Protein 4NBR (pdb70)

InterPro domains:
  IPR002347 Short-chain dehydrogenase/reductase SDR [PF13561] (26-262)
  IPR002347 Short-chain dehydrogenase/reductase SDR [PR00080] (93-104)
  IPR002347 Short-chain dehydrogenase/reductase SDR [PR00080] (151-159)
  IPR002347 Short-chain dehydrogenase/reductase SDR [PR00080] (172-191)
  IPR002347 Short-chain dehydrogenase/reductase SDR [PR00081] (21-38)
  IPR002347 Short-chain dehydrogenase/reductase SDR [PR00081] (93-104)
  IPR002347 Short-chain dehydrogenase/reductase SDR [PR00081] (145-161)
  IPR002347 Short-chain dehydrogenase/reductase SDR [PR00081] (172-191)
  IPR002347 Short-chain dehydrogenase/reductase SDR [PR00081] (193-210)
  IPR002347 Short-chain dehydrogenase/reductase SDR [PR00081] (226-246)
  IPR020904 Short-chain dehydrogenase/reductase, conserved site [PS00061] (159-187)
  IPR036291 NAD(P)-binding domain superfamily [SSF51735] (18-264)

B-factor: mean 15.71, std 9.34, range [4.28, 71.3]

Nearest PDB structures (foldseek):
  4nbr-assembly1_A  TM=1.004E+00  e=1.996E-56  Brucella abortus bv. 1 str. 9-941
  5ts3-assembly1_B-2  TM=9.995E-01  e=4.690E-54  Brucella melitensis ATCC 23457
  3rih-assembly1_C  TM=9.174E-01  e=6.044E-23  Mycobacteroides abscessus ATCC 19977
  8cxa-assembly1_C  TM=9.054E-01  e=2.942E-23  Klebsiella pneumoniae
  7dlm-assembly1_A  TM=8.773E-01  e=3.289E-20  Candida parapsilosis

Sequence (268 aa):
HHHMELTEITPEESLLRLRPSHKEERNVLITGAARGIGRAIAQAFVERSATVVGICDLLNLADVARTCEEELNGLGLGRAVPIACDVSDYDALVAAIDDDTGLVFDTVVNNNAGISPKHNGVVAHKKVWEEMAPDDEWRRVVDDVNLTGTFNTIRALTPGMVEARRGWIVNTSSVAGKKTYSPIIVACHYAATKSAIIGFTKHLAAELGPYSSIRVNAMAPGRRIATPMVAGVAPEVNAEQVKLTPMARLGQPAEVADVALWLTSTESSFVTGQTVDVAGGLYMA

Radius of gyration: 17.69 Å; Cα contacts (8 Å, |Δi|>4):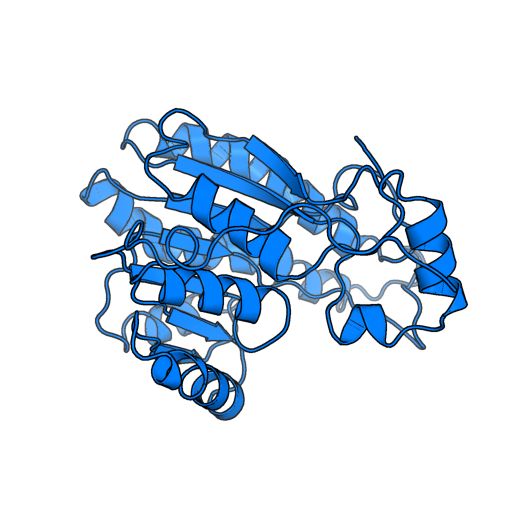 597; chains: 1; bounding box: 37×50×50 Å

Organism: Brucella abortus biovar 1 (strain 9-941) (NCBI:txid262698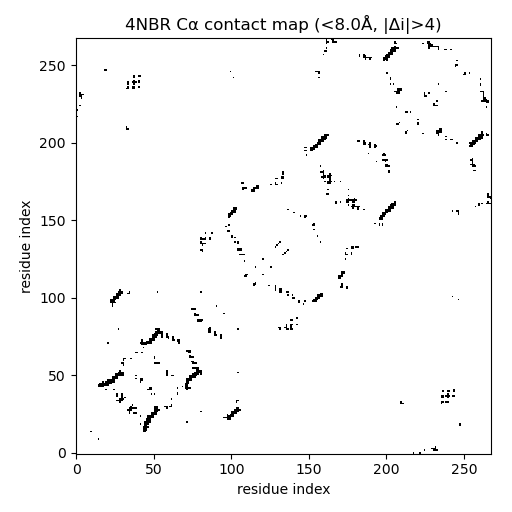)

Solvent-accessible surface area: 12816 Å² total; per-residue (Å²): 172,178,121,119,76,89,108,151,128,54,73,104,89,92,70,64,94,79,42,0,120,151,14,34,0,0,0,1,20,0,2,146,20,30,1,90,14,0,0,63,8,0,0,18,18,37,0,28,0,0,0,1,33,114,84,106,76,23,0,38,144,5,7,134,86,5,61,67,83,66,77,9,143,3,11,62,2,36,13,42,12,26,69,69,112,37,0,44,60,18,12,97,132,38,69,47,117,2,18,0,0,0,2,19,16,37,62,39,37,76,66,164,68,87,9,49,92,102,196,87,23,47,100,117,24,94,163,94,0,35,59,11,1,50,50,1,6,94,5,0,6,116,25,16,18,60,30,5,41,136,66,140,110,0,38,1,0,0,11,0,7,6,5,11,63,53,141,7,72,45,25,4,42,0,37,31,43,2,5,52,34,0,32,42,46,0,116,106,14,8,76,101,12,30,106,76,84,1,22,0,0,0,0,0,11,20,24,5,26,17,109,92,31,58,68,38,58,85,71,59,19,42,53,8,22,88,97,10,91,95,33,31,30,16,69,23,61,56,0,0,70,28,0,5,107,1,0,11,111,122,2,81,205,42,52,5,86,25,55,43,21,18,28,21,2,44,143,82

Foldseek 3Di:
DDFDDDDDDDDLCRQQALQQAPAEEEFAPCLFWLNVLLVLSNQSNQYEYEREYADQVSQVVSQVVSVVVVGHHYDYQHDQLLPLVSNLVSVVVVVDQHQEYEADWADFDDDPQFEDEPVPDDVVVLVVRCSTLASSLVSVCVSRVVVCLVVLGHEYEYEAALLLVDNDRRGYPSNNVSSVVQLVVFLVCQVVSVVSQYAGEYEHEYAEPTPVRVVPDPVVLCVQLVQAQNNDHHYSNQVSVVVVCRRGVNCSPDHSYYHYHYNRHNDD

Structure (mmCIF, N/CA/C/O backbone):
data_4NBR
#
_entry.id   4NBR
#
_cell.length_a   71.760
_cell.length_b   76.620
_cell.length_c   87.600
_cell.angle_alpha   90.000
_cell.angle_beta   90.000
_cell.angle_gamma   90.000
#
_symmetry.space_group_name_H-M   'I 2 2 2'
#
loop_
_entity.id
_entity.type
_entity.pdbx_description
1 polymer 'Hypothetical 3-oxoacyl-(Acyl-carrier protein) reductase'
2 non-polymer GLYCEROL
3 water water
#
loop_
_atom_site.group_PDB
_atom_site.id
_atom_site.type_symbol
_atom_site.label_atom_id
_atom_site.label_alt_id
_atom_site.label_comp_id
_atom_site.label_asym_id
_atom_site.label_entity_id
_atom_site.label_seq_id
_atom_site.pdbx_PDB_ins_code
_atom_site.Cartn_x
_atom_site.Cartn_y
_atom_site.Cartn_z
_atom_site.occupancy
_atom_site.B_iso_or_equiv
_atom_site.auth_seq_id
_atom_site.auth_comp_id
_atom_site.auth_asym_id
_atom_site.auth_atom_id
_atom_site.pdbx_PDB_model_num
ATOM 1 N N . HIS A 1 6 ? 2.357 31.692 14.514 1.00 33.13 -2 HIS A N 1
ATOM 2 C CA . HIS A 1 6 ? 2.836 30.281 14.323 1.00 30.90 -2 HIS A CA 1
ATOM 3 C C . HIS A 1 6 ? 2.296 29.361 15.387 1.00 35.55 -2 HIS A C 1
ATOM 4 O O . HIS A 1 6 ? 3.067 28.828 16.195 1.00 50.81 -2 HIS A O 1
ATOM 11 N N . HIS A 1 7 ? 0.987 29.168 15.403 1.00 35.43 -1 HIS A N 1
ATOM 12 C CA . HIS A 1 7 ? 0.411 28.389 16.488 1.00 30.48 -1 HIS A CA 1
ATOM 13 C C . HIS A 1 7 ? 0.366 26.925 16.100 1.00 23.77 -1 HIS A C 1
ATOM 14 O O . HIS A 1 7 ? 0.545 26.533 14.955 1.00 32.22 -1 HIS A O 1
ATOM 21 N N . HIS A 1 8 ? 0.236 26.117 17.118 1.00 20.42 0 HIS A N 1
ATOM 22 C CA . HIS A 1 8 ? 0.119 24.701 16.947 1.00 19.98 0 HIS A CA 1
ATOM 23 C C . HIS A 1 8 ? -0.674 24.228 18.141 1.00 17.17 0 HIS A C 1
ATOM 24 O O . HIS A 1 8 ? -0.670 24.840 19.226 1.00 18.83 0 HIS A O 1
ATOM 31 N N . MET A 1 9 ? -1.327 23.098 17.941 1.00 16.00 1 MET A N 1
ATOM 32 C CA . MET A 1 9 ? -2.164 22.520 18.965 1.00 13.92 1 MET A CA 1
ATOM 33 C C . MET A 1 9 ? -1.345 22.010 20.173 1.00 15.97 1 MET A C 1
ATOM 34 O O . MET A 1 9 ? -0.315 21.377 20.003 1.00 18.18 1 MET A O 1
ATOM 39 N N . GLU A 1 10 ? -1.841 22.281 21.395 1.00 18.17 2 GLU A N 1
ATOM 40 C CA . GLU A 1 10 ? -1.310 21.674 22.614 1.00 19.00 2 GLU A CA 1
ATOM 41 C C . GLU A 1 10 ? -1.521 20.156 22.578 1.00 16.86 2 GLU A C 1
ATOM 42 O O . GLU A 1 10 ? -2.412 19.640 21.879 1.00 16.25 2 GLU A O 1
ATOM 44 N N . LEU A 1 11 ? -0.727 19.437 23.336 1.00 14.85 3 LEU A N 1
ATOM 45 C CA . LEU A 1 11 ? -0.980 18.017 23.555 1.00 13.43 3 LEU A CA 1
ATOM 46 C C . LEU A 1 11 ? -2.255 17.860 24.357 1.00 13.87 3 LEU A C 1
ATOM 47 O O . LEU A 1 11 ? -2.552 18.650 25.225 1.00 19.01 3 LEU A O 1
ATOM 52 N N . THR A 1 12 ? -3.001 16.842 24.005 1.00 13.26 4 THR A N 1
ATOM 53 C CA . THR A 1 12 ? -4.344 16.573 24.462 1.00 15.89 4 THR A CA 1
ATOM 54 C C . THR A 1 12 ? -4.470 15.239 25.249 1.00 15.26 4 THR A C 1
ATOM 55 O O . THR A 1 12 ? -5.369 15.052 26.046 1.00 20.46 4 THR A O 1
ATOM 59 N N . GLU A 1 13 ? -3.560 14.323 25.021 1.00 11.43 5 GLU A N 1
ATOM 60 C CA . GLU A 1 13 ? -3.670 12.952 25.562 1.00 11.41 5 GLU A CA 1
ATOM 61 C C . GLU A 1 13 ? -2.467 12.712 26.470 1.00 13.22 5 GLU A C 1
ATOM 62 O O . GLU A 1 13 ? -1.354 12.498 25.997 1.00 18.22 5 GLU A O 1
ATOM 68 N N . ILE A 1 14 ? -2.696 12.750 27.789 1.00 14.18 6 ILE A N 1
ATOM 69 C CA . ILE A 1 14 ? -1.619 12.741 28.765 1.00 16.08 6 ILE A CA 1
ATOM 70 C C . ILE A 1 14 ? -1.657 11.440 29.526 1.00 14.99 6 ILE A C 1
ATOM 71 O O . ILE A 1 14 ? -2.647 11.126 30.175 1.00 15.95 6 ILE A O 1
ATOM 76 N N . THR A 1 15 ? -0.587 10.661 29.408 1.00 14.30 7 THR A N 1
ATOM 77 C CA . THR A 1 15 ? -0.536 9.382 30.095 1.00 13.23 7 THR A CA 1
ATOM 78 C C . THR A 1 15 ? -0.222 9.659 31.577 1.00 13.81 7 THR A C 1
ATOM 79 O O . THR A 1 15 ? 0.786 10.302 31.884 1.00 15.63 7 THR A O 1
ATOM 83 N N . PRO A 1 16 ? -1.060 9.166 32.505 1.00 13.32 8 PRO A N 1
ATOM 84 C CA . PRO A 1 16 ? -0.753 9.360 33.921 1.00 13.84 8 PRO A CA 1
ATOM 85 C C . PRO A 1 16 ? 0.626 8.777 34.283 1.00 15.01 8 PRO A C 1
ATOM 86 O O . PRO A 1 16 ? 1.002 7.748 33.744 1.00 14.61 8 PRO A O 1
ATOM 90 N N . GLU A 1 17 ? 1.355 9.422 35.193 1.00 15.99 9 GLU A N 1
ATOM 91 C CA A GLU A 1 17 ? 2.679 8.959 35.588 0.50 16.76 9 GLU A CA 1
ATOM 92 C CA B GLU A 1 17 ? 2.696 8.965 35.579 0.50 17.20 9 GLU A CA 1
ATOM 93 C C . GLU A 1 17 ? 2.698 7.491 36.008 1.00 14.70 9 GLU A C 1
ATOM 94 O O . GLU A 1 17 ? 3.606 6.733 35.628 1.00 16.46 9 GLU A O 1
ATOM 105 N N . SER A 1 18 ? 1.685 7.054 36.759 1.00 15.40 10 SER A N 1
ATOM 106 C CA . SER A 1 18 ? 1.655 5.651 37.251 1.00 18.17 10 SER A CA 1
ATOM 107 C C . SER A 1 18 ? 1.616 4.629 36.095 1.00 18.36 10 SER A C 1
ATOM 108 O O . SER A 1 18 ? 2.106 3.528 36.207 1.00 21.21 10 SER A O 1
ATOM 111 N N . LEU A 1 19 ? 1.018 5.037 34.970 1.00 14.93 11 LEU A N 1
ATOM 112 C CA A LEU A 1 19 ? 0.958 4.199 33.780 0.50 15.67 11 LEU A CA 1
ATOM 113 C CA B LEU A 1 19 ? 0.954 4.200 33.774 0.50 15.90 11 LEU A CA 1
ATOM 114 C C . LEU A 1 19 ? 2.234 4.377 32.926 1.00 13.84 11 LEU A C 1
ATOM 115 O O . LEU A 1 19 ? 2.792 3.407 32.420 1.00 14.98 11 LEU A O 1
ATOM 124 N N . ARG A 1 20 ? 2.729 5.614 32.823 1.00 13.60 12 ARG A N 1
ATOM 125 C CA . ARG A 1 20 ? 3.952 5.894 32.052 1.00 14.09 12 ARG A CA 1
ATOM 126 C C . ARG A 1 20 ? 5.134 5.114 32.591 1.00 14.24 12 ARG A C 1
ATOM 127 O O . ARG A 1 20 ? 6.014 4.723 31.828 1.00 14.26 12 ARG A O 1
ATOM 135 N N . LEU A 1 21 ? 5.158 4.913 33.911 1.00 13.84 13 LEU A N 1
ATOM 136 C CA . LEU A 1 21 ? 6.289 4.259 34.585 1.00 13.74 13 LEU A CA 1
ATOM 137 C C . LEU A 1 21 ? 5.972 2.813 34.980 1.00 14.07 13 LEU A C 1
ATOM 138 O O . LEU A 1 21 ? 6.695 2.218 35.796 1.00 16.60 13 LEU A O 1
ATOM 143 N N . ARG A 1 22 ? 4.948 2.196 34.373 1.00 13.04 14 ARG A N 1
ATOM 144 C CA . ARG A 1 22 ? 4.650 0.794 34.677 1.00 13.11 14 ARG A CA 1
ATOM 145 C C . ARG A 1 22 ? 5.821 -0.069 34.175 1.00 12.68 14 ARG A C 1
ATOM 146 O O . ARG A 1 22 ? 6.424 0.238 33.158 1.00 12.48 14 ARG A O 1
ATOM 154 N N . PRO A 1 23 ? 6.164 -1.143 34.897 1.00 13.11 15 PRO A N 1
ATOM 155 C CA . PRO A 1 23 ? 7.338 -1.959 34.534 1.00 14.05 15 PRO A CA 1
ATOM 156 C C . PRO A 1 23 ? 7.019 -2.961 33.425 1.00 13.04 15 PRO A C 1
ATOM 157 O O . PRO A 1 23 ? 7.343 -4.131 33.520 1.00 14.34 15 PRO A O 1
ATOM 161 N N . SER A 1 24 ? 6.451 -2.454 32.330 1.00 11.44 16 SER A N 1
ATOM 162 C CA . SER A 1 24 ? 6.043 -3.324 31.224 1.00 11.24 16 SER A CA 1
ATOM 163 C C . SER A 1 24 ? 7.198 -4.052 30.572 1.00 11.17 16 SER A C 1
ATOM 164 O O . SER A 1 24 ? 6.979 -5.067 29.932 1.00 13.46 16 SER A O 1
ATOM 167 N N . HIS A 1 25 ? 8.397 -3.468 30.649 1.00 11.05 17 HIS A N 1
ATOM 168 C CA . HIS A 1 25 ? 9.548 -4.020 29.928 1.00 11.23 17 HIS A CA 1
ATOM 169 C C . HIS A 1 25 ? 10.647 -4.389 30.918 1.00 12.01 17 HIS A C 1
ATOM 170 O O . HIS A 1 25 ? 11.845 -4.445 30.585 1.00 12.10 17 HIS A O 1
ATOM 177 N N . LYS A 1 26 ? 10.240 -4.749 32.130 1.00 11.79 18 LYS A N 1
ATOM 178 C CA . LYS A 1 26 ? 11.190 -5.297 33.093 1.00 12.95 18 LYS A CA 1
ATOM 179 C C . LYS A 1 26 ? 11.789 -6.600 32.559 1.00 13.42 18 LYS A C 1
ATOM 180 O O . LYS A 1 26 ? 11.156 -7.357 31.831 1.00 15.25 18 LYS A O 1
ATOM 186 N N . GLU A 1 27 ? 13.044 -6.820 32.899 1.00 14.56 19 GLU A N 1
ATOM 187 C CA A GLU A 1 27 ? 13.766 -8.019 32.476 0.50 17.23 19 GLU A CA 1
ATOM 188 C CA B GLU A 1 27 ? 13.776 -8.015 32.476 0.50 17.30 19 GLU A CA 1
ATOM 189 C C . GLU A 1 27 ? 13.869 -8.134 30.952 1.00 16.99 19 GLU A C 1
ATOM 190 O O . GLU A 1 27 ? 13.834 -9.216 30.382 1.00 25.16 19 GLU A O 1
ATOM 201 N N . ARG A 1 28 ? 13.969 -7.005 30.299 1.00 12.00 20 ARG A N 1
ATOM 202 C CA . ARG A 1 28 ? 14.208 -6.933 28.847 1.00 10.53 20 ARG A CA 1
ATOM 203 C C . ARG A 1 28 ? 15.503 -6.187 28.643 1.00 10.86 20 ARG A C 1
ATOM 204 O O . ARG A 1 28 ? 15.773 -5.205 29.344 1.00 13.06 20 ARG A O 1
ATOM 212 N N . ASN A 1 29 ? 16.264 -6.623 27.640 1.00 10.58 21 ASN A N 1
ATOM 213 C CA . ASN A 1 29 ? 17.499 -5.941 27.208 1.00 10.45 21 ASN A CA 1
ATOM 214 C C . ASN A 1 29 ? 17.261 -5.458 25.780 1.00 10.02 21 ASN A C 1
ATOM 215 O O . ASN A 1 29 ? 17.059 -6.275 24.867 1.00 10.64 21 ASN A O 1
ATOM 220 N N . VAL A 1 30 ? 17.258 -4.146 25.613 1.00 9.54 22 VAL A N 1
ATOM 221 C CA . VAL A 1 30 ? 16.818 -3.493 24.393 1.00 9.77 22 VAL A CA 1
ATOM 222 C C . VAL A 1 30 ? 17.938 -2.636 23.814 1.00 9.26 22 VAL A C 1
ATOM 223 O O . VAL A 1 30 ? 18.390 -1.679 24.448 1.00 10.92 22 VAL A O 1
ATOM 227 N N . LEU A 1 31 ? 18.354 -2.970 22.599 1.00 8.91 23 LEU A N 1
ATOM 228 C CA . LEU A 1 31 ? 19.363 -2.214 21.877 1.00 9.44 23 LEU A CA 1
ATOM 229 C C . LEU A 1 31 ? 18.690 -1.128 21.067 1.00 8.58 23 LEU A C 1
ATOM 230 O O . LEU A 1 31 ? 17.729 -1.415 20.351 1.00 9.37 23 LEU A O 1
ATOM 235 N N . ILE A 1 32 ? 19.131 0.124 21.201 1.00 8.87 24 ILE A N 1
ATOM 236 C CA . ILE A 1 32 ? 18.556 1.222 20.458 1.00 8.65 24 ILE A CA 1
ATOM 237 C C . ILE A 1 32 ? 19.669 1.928 19.697 1.00 8.70 24 ILE A C 1
ATOM 238 O O . ILE A 1 32 ? 20.653 2.359 20.307 1.00 9.70 24 ILE A O 1
ATOM 243 N N . THR A 1 33 ? 19.512 2.043 18.376 1.00 8.59 25 THR A N 1
ATOM 244 C CA . THR A 1 33 ? 20.509 2.736 17.570 1.00 8.98 25 THR A CA 1
ATOM 245 C C . THR A 1 33 ? 20.121 4.208 17.340 1.00 9.82 25 THR A C 1
ATOM 246 O O . THR A 1 33 ? 18.955 4.610 17.458 1.00 10.42 25 THR A O 1
ATOM 250 N N . GLY A 1 34 ? 21.118 5.042 17.081 1.00 10.21 26 GLY A N 1
ATOM 251 C CA . GLY A 1 34 ? 20.916 6.497 17.045 1.00 11.22 26 GLY A CA 1
ATOM 252 C C . GLY A 1 34 ? 20.431 7.062 18.363 1.00 10.69 26 GLY A C 1
ATOM 253 O O . GLY A 1 34 ? 19.694 8.028 18.376 1.00 10.80 26 GLY A O 1
ATOM 254 N N . ALA A 1 35 ? 20.843 6.448 19.468 1.00 10.07 27 ALA A N 1
ATOM 255 C CA . ALA A 1 35 ? 20.217 6.695 20.760 1.00 9.64 27 ALA A CA 1
ATOM 256 C C . ALA A 1 35 ? 20.823 7.820 21.587 1.00 9.40 27 ALA A C 1
ATOM 257 O O . ALA A 1 35 ? 20.272 8.126 22.637 1.00 10.57 27 ALA A O 1
ATOM 259 N N . ALA A 1 36 ? 21.908 8.452 21.136 1.00 9.66 28 ALA A N 1
ATOM 260 C CA . ALA A 1 36 ? 22.450 9.537 21.954 1.00 10.62 28 ALA A CA 1
ATOM 261 C C . ALA A 1 36 ? 21.556 10.758 22.027 1.00 9.60 28 ALA A C 1
ATOM 262 O O . ALA A 1 36 ? 21.531 11.441 23.058 1.00 11.15 28 ALA A O 1
ATOM 264 N N . ARG A 1 37 ? 20.855 11.060 20.931 1.00 10.82 29 ARG A N 1
ATOM 265 C CA . ARG A 1 37 ? 20.086 12.301 20.812 1.00 10.81 29 ARG A CA 1
ATOM 266 C C . ARG A 1 37 ? 18.807 12.059 20.072 1.00 10.24 29 ARG A C 1
ATOM 267 O O . ARG A 1 37 ? 18.577 10.998 19.490 1.00 11.01 29 ARG A O 1
ATOM 275 N N . GLY A 1 38 ? 17.924 13.044 20.136 1.00 11.27 30 GLY A N 1
ATOM 276 C CA . GLY A 1 38 ? 16.760 13.061 19.263 1.00 12.32 30 GLY A CA 1
ATOM 277 C C . GLY A 1 38 ? 15.774 11.964 19.562 1.00 10.61 30 GLY A C 1
ATOM 278 O O . GLY A 1 38 ? 15.514 11.606 20.721 1.00 11.29 30 GLY A O 1
ATOM 279 N N . ILE A 1 39 ? 15.156 11.436 18.510 1.00 10.32 31 ILE A N 1
ATOM 280 C CA . ILE A 1 39 ? 14.153 10.408 18.696 1.00 10.92 31 ILE A CA 1
ATOM 281 C C . ILE A 1 39 ? 14.751 9.181 19.375 1.00 9.42 31 ILE A C 1
ATOM 282 O O . ILE A 1 39 ? 14.118 8.586 20.235 1.00 10.09 31 ILE A O 1
ATOM 287 N N . GLY A 1 40 ? 15.969 8.810 18.994 1.00 9.23 32 GLY A N 1
ATOM 288 C CA . GLY A 1 40 ? 16.598 7.657 19.591 1.00 9.60 32 GLY A CA 1
ATOM 289 C C . GLY A 1 40 ? 16.745 7.799 21.109 1.00 9.39 32 GLY A C 1
ATOM 290 O O . GLY A 1 40 ? 16.480 6.858 21.875 1.00 9.04 32 GLY A O 1
ATOM 291 N N . ARG A 1 41 ? 17.138 8.997 21.546 1.00 8.67 33 ARG A N 1
ATOM 292 C CA . ARG A 1 41 ? 17.225 9.281 22.975 1.00 9.64 33 ARG A CA 1
ATOM 293 C C . ARG A 1 41 ? 15.867 9.202 23.653 1.00 8.77 33 ARG A C 1
ATOM 294 O O . ARG A 1 41 ? 15.764 8.664 24.757 1.00 10.13 33 ARG A O 1
ATOM 302 N N . ALA A 1 42 ? 14.827 9.714 22.989 1.00 9.53 34 ALA A N 1
ATOM 303 C CA . ALA A 1 42 ? 13.481 9.610 23.549 1.00 9.57 34 ALA A CA 1
ATOM 304 C C . ALA A 1 42 ? 13.017 8.164 23.672 1.00 9.12 34 ALA A C 1
ATOM 305 O O . ALA A 1 42 ? 12.367 7.782 24.648 1.00 9.42 34 ALA A O 1
ATOM 307 N N . ILE A 1 43 ? 13.326 7.356 22.667 1.00 8.57 35 ILE A N 1
ATOM 308 C CA . ILE A 1 43 ? 13.015 5.937 22.722 1.00 9.65 35 ILE A CA 1
ATOM 309 C C . ILE A 1 43 ? 13.734 5.287 23.906 1.00 9.23 35 ILE A C 1
ATOM 310 O O . ILE A 1 43 ? 13.157 4.531 24.665 1.00 9.31 35 ILE A O 1
ATOM 315 N N . ALA A 1 44 ? 15.014 5.594 24.059 1.00 9.46 36 ALA A N 1
ATOM 316 C CA . ALA A 1 44 ? 15.775 5.058 25.174 1.00 10.25 36 ALA A CA 1
ATOM 317 C C . ALA A 1 44 ? 15.172 5.464 26.530 1.00 10.02 36 ALA A C 1
ATOM 318 O O . ALA A 1 44 ? 15.026 4.633 27.433 1.00 11.02 36 ALA A O 1
ATOM 320 N N . GLN A 1 45 ? 14.778 6.730 26.650 1.00 10.38 37 GLN A N 1
ATOM 321 C CA . GLN A 1 45 ? 14.163 7.223 27.876 1.00 11.12 37 GLN A CA 1
ATOM 322 C C . GLN A 1 45 ? 12.908 6.401 28.196 1.00 9.66 37 GLN A C 1
ATOM 323 O O . GLN A 1 45 ? 12.667 5.990 29.327 1.00 11.71 37 GLN A O 1
ATOM 329 N N . ALA A 1 46 ? 12.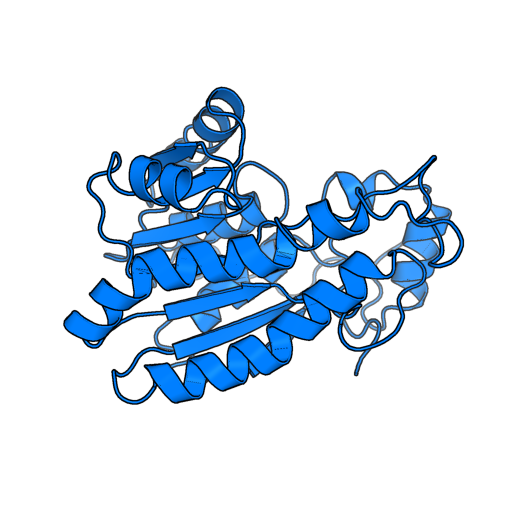083 6.174 27.177 1.00 9.69 38 ALA A N 1
ATOM 330 C CA . ALA A 1 46 ? 10.839 5.452 27.362 1.00 9.43 38 ALA A CA 1
ATOM 331 C C . ALA A 1 46 ? 11.079 4.016 27.844 1.00 9.92 38 ALA A C 1
ATOM 332 O O . ALA A 1 46 ? 10.415 3.534 28.755 1.00 10.40 38 ALA A O 1
ATOM 334 N N . PHE A 1 47 ? 12.033 3.341 27.223 1.00 8.60 39 PHE A N 1
ATOM 335 C CA . PHE A 1 47 ? 12.347 1.972 27.639 1.00 9.40 39 PHE A CA 1
ATOM 336 C C . PHE A 1 47 ? 12.892 1.924 29.075 1.00 9.65 39 PHE A C 1
ATOM 337 O O . PHE A 1 47 ? 12.508 1.038 29.839 1.00 10.50 39 PHE A O 1
ATOM 345 N N . VAL A 1 48 ? 13.726 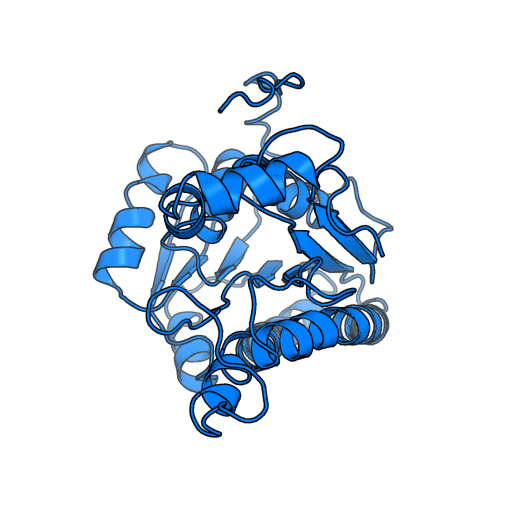2.895 29.454 1.00 9.94 40 VAL A N 1
ATOM 346 C CA . VAL A 1 48 ? 14.220 2.959 30.827 1.00 11.06 40 VAL A CA 1
ATOM 347 C C . VAL A 1 48 ? 13.071 3.214 31.801 1.00 10.88 40 VAL A C 1
ATOM 348 O O . VAL A 1 48 ? 13.024 2.641 32.876 1.00 11.88 40 VAL A O 1
ATOM 352 N N . GLU A 1 49 ? 12.139 4.091 31.408 1.00 11.27 41 GLU A N 1
ATOM 353 C CA . GLU A 1 49 ? 10.941 4.364 32.196 1.00 11.17 41 GLU A CA 1
ATOM 354 C C . GLU A 1 49 ? 10.105 3.094 32.465 1.00 10.73 41 GLU A C 1
ATOM 355 O O . GLU A 1 49 ? 9.419 2.972 33.501 1.00 13.13 41 GLU A O 1
ATOM 361 N N . ARG A 1 50 ? 10.154 2.168 31.504 1.00 10.64 42 ARG A N 1
ATOM 362 C CA . ARG A 1 50 ? 9.430 0.897 31.593 1.00 10.94 42 ARG A CA 1
ATOM 363 C C . ARG A 1 50 ? 10.286 -0.236 32.179 1.00 9.75 42 ARG A C 1
ATOM 364 O O . ARG A 1 50 ? 9.893 -1.406 32.110 1.00 11.70 42 ARG A O 1
ATOM 372 N N . SER A 1 51 ? 11.428 0.135 32.797 1.00 11.28 43 SER A N 1
ATOM 373 C CA . SER A 1 51 ? 12.330 -0.772 33.559 1.00 12.66 43 SER A CA 1
ATOM 374 C C . SER A 1 51 ? 13.167 -1.710 32.697 1.00 12.17 43 SER A C 1
ATOM 375 O O . SER A 1 51 ? 13.735 -2.677 33.207 1.00 14.77 43 SER A O 1
ATOM 378 N N . ALA A 1 52 ? 13.304 -1.399 31.407 1.00 10.63 44 ALA A N 1
ATOM 379 C CA . ALA A 1 52 ? 14.202 -2.173 30.563 1.00 11.52 44 ALA A CA 1
ATOM 380 C C . ALA A 1 52 ? 15.660 -1.773 30.818 1.00 11.44 44 ALA A C 1
ATOM 381 O O . ALA A 1 52 ? 15.919 -0.647 31.267 1.00 12.17 44 ALA A O 1
ATOM 383 N N . THR A 1 53 ? 16.579 -2.688 30.476 1.00 11.90 45 THR A N 1
ATOM 384 C CA . THR A 1 53 ? 17.995 -2.328 30.316 1.00 11.50 45 THR A CA 1
ATOM 385 C C . THR A 1 53 ? 18.189 -1.932 28.864 1.00 10.74 45 THR A C 1
ATOM 386 O O . THR A 1 53 ? 17.742 -2.672 27.981 1.00 12.49 45 THR A O 1
ATOM 390 N N . VAL A 1 54 ? 18.794 -0.779 28.613 0.40 5.57 46 VAL A N 1
ATOM 391 C CA A VAL A 1 54 ? 18.918 -0.279 27.262 0.60 10.22 46 VAL A CA 1
ATOM 392 C CA B VAL A 1 54 ? 18.925 -0.293 27.239 0.40 9.28 46 VAL A CA 1
ATOM 393 C C . VAL A 1 54 ? 20.386 -0.161 26.871 0.40 5.52 46 VAL A C 1
ATOM 394 O O . VAL A 1 54 ? 21.215 0.287 27.664 0.40 4.28 46 VAL A O 1
ATOM 401 N N . GLY A 1 55 ? 20.696 -0.580 25.657 1.00 10.24 47 GLY A N 1
ATOM 402 C CA . GLY A 1 55 ? 21.985 -0.337 25.032 1.00 9.65 47 GLY A CA 1
ATOM 403 C C . GLY A 1 55 ? 21.885 0.901 24.151 1.00 9.75 47 GLY A C 1
ATOM 404 O O . GLY A 1 55 ? 21.117 0.920 23.190 1.00 11.43 47 GLY A O 1
ATOM 405 N N . ILE A 1 56 ? 22.607 1.944 24.546 1.00 10.69 48 ILE A N 1
ATOM 406 C CA . ILE A 1 56 ? 22.593 3.218 23.850 1.00 11.27 48 ILE A CA 1
ATOM 407 C C . ILE A 1 56 ? 23.658 3.185 22.780 1.00 10.79 48 ILE A C 1
ATOM 408 O O . ILE A 1 56 ? 24.869 3.339 23.073 1.00 13.08 48 ILE A O 1
ATOM 413 N N . CYS A 1 57 ? 23.227 2.888 21.563 1.00 11.24 49 CYS A N 1
ATOM 414 C CA . CYS A 1 57 ? 24.161 2.733 20.441 1.00 11.60 49 CYS A CA 1
ATOM 415 C C . CYS A 1 57 ? 24.190 3.995 19.600 1.00 10.75 49 CYS A C 1
ATOM 416 O O . CYS A 1 57 ? 23.156 4.430 19.093 1.00 12.05 49 CYS A O 1
ATOM 419 N N . ASP A 1 58 ? 25.373 4.598 19.496 1.00 11.18 50 ASP A N 1
ATOM 420 C CA . ASP A 1 58 ? 25.580 5.758 18.654 1.00 10.58 50 ASP A CA 1
ATOM 421 C C . ASP A 1 58 ? 27.086 5.913 18.422 1.00 10.56 50 ASP A C 1
ATOM 422 O O . ASP A 1 58 ? 27.890 5.152 18.969 1.00 11.37 50 ASP A O 1
ATOM 427 N N . LEU A 1 59 ? 27.440 6.921 17.639 1.00 11.12 51 LEU A N 1
ATOM 428 C CA A LEU A 1 59 ? 28.805 7.094 17.146 0.50 12.89 51 LEU A CA 1
ATOM 429 C CA B LEU A 1 59 ? 28.810 7.082 17.139 0.50 13.40 51 LEU A CA 1
ATOM 430 C C . LEU A 1 59 ? 29.873 7.484 18.163 1.00 16.29 51 LEU A C 1
ATOM 431 O O . LEU A 1 59 ? 30.979 6.956 18.141 1.00 19.03 51 LEU A O 1
ATOM 440 N N . ASN A 1 60 ? 29.580 8.437 19.001 1.00 16.56 52 ASN A N 1
ATOM 441 C CA . ASN A 1 60 ? 30.639 9.023 19.858 1.00 15.44 52 ASN A CA 1
ATOM 442 C C . ASN A 1 60 ? 30.502 8.562 21.289 1.00 14.60 52 ASN A C 1
ATOM 443 O O . ASN A 1 60 ? 29.446 8.754 21.895 1.00 14.07 52 ASN A O 1
ATOM 448 N N . LEU A 1 61 ? 31.570 7.997 21.848 1.00 14.92 53 LEU A N 1
ATOM 449 C CA . LEU A 1 61 ? 31.486 7.443 23.186 1.00 14.84 53 LEU A CA 1
ATOM 450 C C . LEU A 1 61 ? 31.133 8.482 24.253 1.00 13.67 53 LEU A C 1
ATOM 451 O O . LEU A 1 61 ? 30.320 8.198 25.137 1.00 14.90 53 LEU A O 1
ATOM 456 N N . ALA A 1 62 ? 31.766 9.649 24.236 1.00 13.84 54 ALA A N 1
ATOM 457 C CA . ALA A 1 62 ? 31.443 10.677 25.228 1.00 13.16 54 ALA A CA 1
ATOM 458 C C . ALA A 1 62 ? 29.953 11.094 25.148 1.00 12.92 54 ALA A C 1
ATOM 459 O O . ALA A 1 62 ? 29.280 11.267 26.170 1.00 14.23 54 ALA A O 1
ATOM 461 N N . ASP A 1 63 ? 29.445 11.234 23.933 1.00 13.12 55 ASP A N 1
ATOM 462 C CA . ASP A 1 63 ? 28.051 11.617 23.675 1.00 12.89 55 ASP A CA 1
ATOM 463 C C . ASP A 1 63 ? 27.111 10.517 24.193 1.00 12.69 55 ASP A C 1
ATOM 464 O O . ASP A 1 63 ? 26.160 10.787 24.921 1.00 12.82 55 ASP A O 1
ATOM 469 N N . VAL A 1 64 ? 27.431 9.266 23.879 1.00 12.73 56 VAL A N 1
ATOM 470 C CA . VAL A 1 64 ? 26.682 8.133 24.351 1.00 13.19 56 VAL A CA 1
ATOM 471 C C . VAL A 1 64 ? 26.716 8.043 25.895 1.00 12.39 56 VAL A C 1
ATOM 472 O O . VAL A 1 64 ? 25.695 7.790 26.531 1.00 13.82 56 VAL A O 1
ATOM 476 N N . ALA A 1 65 ? 27.904 8.208 26.483 1.00 13.62 57 ALA A N 1
ATOM 477 C CA . ALA A 1 65 ? 28.043 8.063 27.940 1.00 15.16 57 ALA A CA 1
ATOM 478 C C . ALA A 1 65 ? 27.250 9.169 28.639 1.00 13.87 57 ALA A C 1
ATOM 479 O O . ALA A 1 65 ? 26.662 8.949 29.674 1.00 13.93 57 ALA A O 1
ATOM 481 N N . ARG A 1 66 ? 27.226 10.373 28.063 1.00 12.77 58 ARG A N 1
ATOM 482 C CA . ARG A 1 66 ? 26.431 11.489 28.605 1.00 12.67 58 ARG A CA 1
ATOM 483 C C . ARG A 1 66 ? 24.951 11.120 28.634 1.00 12.02 58 ARG A C 1
ATOM 484 O O . ARG A 1 66 ? 24.274 11.325 29.628 1.00 14.19 58 ARG A O 1
ATOM 492 N N . THR A 1 67 ? 24.444 10.572 27.537 1.00 12.17 59 THR A N 1
ATOM 493 C CA . THR A 1 67 ? 23.052 10.192 27.510 1.00 12.80 59 THR A CA 1
ATOM 494 C C . THR A 1 67 ? 22.787 9.043 28.481 1.00 12.50 59 THR A C 1
ATOM 495 O O . THR A 1 67 ? 21.752 9.011 29.146 1.00 13.42 59 THR A O 1
ATOM 499 N N . CYS A 1 68 ? 23.737 8.103 28.598 1.00 12.40 60 CYS A N 1
ATOM 500 C CA . CYS A 1 68 ? 23.597 7.038 29.598 1.00 14.19 60 CYS A CA 1
ATOM 501 C C . CYS A 1 68 ? 23.487 7.597 31.014 1.00 14.02 60 CYS A C 1
ATOM 502 O O . CYS A 1 68 ? 22.657 7.146 31.811 1.00 15.64 60 CYS A O 1
ATOM 505 N N . GLU A 1 69 ? 24.304 8.588 31.328 1.00 14.63 61 GLU A N 1
ATOM 506 C CA A GLU A 1 69 ? 24.284 9.203 32.662 0.50 16.63 61 GLU A CA 1
ATOM 507 C CA B GLU A 1 69 ? 24.287 9.169 32.668 0.50 16.58 61 GLU A CA 1
ATOM 508 C 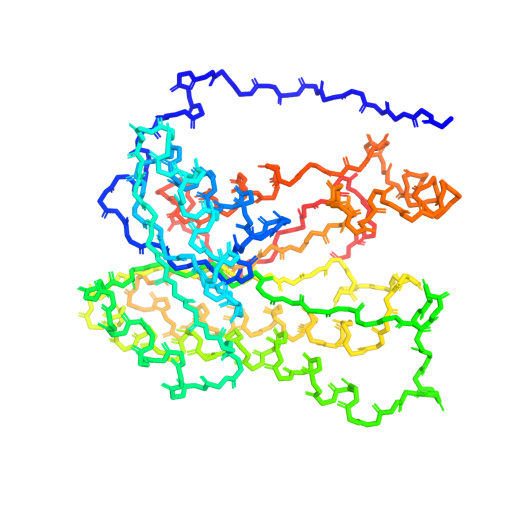C . GLU A 1 69 ? 22.920 9.835 32.927 1.00 15.76 61 GLU A C 1
ATOM 509 O O . GLU A 1 69 ? 22.328 9.690 34.009 1.00 19.58 61 GLU A O 1
ATOM 520 N N . GLU A 1 70 ? 22.421 10.545 31.916 1.00 15.70 62 GLU A N 1
ATOM 521 C CA . GLU A 1 70 ? 21.163 11.216 31.971 1.00 16.70 62 GLU A CA 1
ATOM 522 C C . GLU A 1 70 ? 20.040 10.202 32.242 1.00 16.00 62 GLU A C 1
ATOM 523 O O . GLU A 1 70 ? 19.212 10.368 33.138 1.00 19.10 62 GLU A O 1
ATOM 529 N N . LEU A 1 71 ? 20.068 9.102 31.517 1.00 15.55 63 LEU A N 1
ATOM 530 C CA . LEU A 1 71 ? 19.029 8.052 31.690 1.00 16.72 63 LEU A CA 1
ATOM 531 C C . LEU A 1 71 ? 19.138 7.303 33.011 1.00 15.18 63 LEU A C 1
ATOM 532 O O . LEU A 1 71 ? 18.141 7.028 33.683 1.00 17.05 63 LEU A O 1
ATOM 537 N N . ASN A 1 72 ? 20.365 7.017 33.420 1.00 15.94 64 ASN A N 1
ATOM 538 C CA . ASN A 1 72 ? 20.563 6.304 34.671 1.00 15.89 64 ASN A CA 1
ATOM 539 C C . ASN A 1 72 ? 20.195 7.155 35.877 1.00 18.33 64 ASN A C 1
ATOM 540 O O . ASN A 1 72 ? 19.845 6.617 36.918 1.00 21.19 64 ASN A O 1
ATOM 545 N N . GLY A 1 73 ? 20.152 8.473 35.703 1.00 20.35 65 GLY A N 1
ATOM 546 C CA . GLY A 1 73 ? 19.687 9.349 36.776 1.00 22.59 65 GLY A CA 1
ATOM 547 C C . GLY A 1 73 ? 18.195 9.264 37.096 1.00 22.01 65 GLY A C 1
ATOM 548 O O . GLY A 1 73 ? 17.759 9.755 38.141 1.00 25.13 65 GLY A O 1
ATOM 549 N N . LEU A 1 74 ? 17.407 8.667 36.196 1.00 22.18 66 LEU A N 1
ATOM 550 C CA . LEU A 1 74 ? 15.976 8.472 36.445 1.00 21.81 66 LEU A CA 1
ATOM 551 C C . LEU A 1 74 ? 15.680 7.431 37.541 1.00 20.98 66 LEU A C 1
ATOM 552 O O . LEU A 1 74 ? 14.578 7.388 38.089 1.00 24.63 66 LEU A O 1
ATOM 557 N N . GLY A 1 75 ? 16.651 6.585 37.851 1.00 21.05 67 GLY A N 1
ATOM 558 C CA . GLY A 1 75 ? 16.466 5.584 38.889 1.00 22.37 67 GLY A CA 1
ATOM 559 C C . GLY A 1 75 ? 15.493 4.464 38.549 1.00 22.04 67 GLY A C 1
ATOM 560 O O . GLY A 1 75 ? 14.902 3.847 39.434 1.00 22.83 67 GLY A O 1
ATOM 561 N N . LEU A 1 76 ? 15.341 4.190 37.257 1.00 20.49 68 LEU A N 1
ATOM 562 C CA . LEU A 1 76 ? 14.477 3.092 36.801 1.00 20.98 68 LEU A CA 1
ATOM 563 C C . LEU A 1 76 ? 15.355 2.083 36.047 1.00 19.53 68 LEU A C 1
ATOM 564 O O . LEU A 1 76 ? 16.304 1.572 36.622 1.00 26.49 68 LEU A O 1
ATOM 569 N N . GLY A 1 77 ? 15.095 1.817 34.778 1.00 14.86 69 GLY A N 1
ATOM 570 C CA . GLY A 1 77 ? 15.955 0.920 34.022 1.00 14.59 69 GLY A CA 1
ATOM 571 C C . GLY A 1 77 ? 17.367 1.445 33.824 1.00 16.26 69 GLY A C 1
ATOM 572 O O . GLY A 1 77 ? 17.704 2.565 34.106 1.00 27.63 69 GLY A O 1
ATOM 573 N N . ARG A 1 78 ? 18.242 0.604 33.370 1.00 17.52 70 ARG A N 1
ATOM 574 C CA . ARG A 1 78 ? 19.656 0.904 33.306 1.00 17.06 70 ARG A CA 1
ATOM 575 C C . ARG A 1 78 ? 20.047 1.111 31.854 1.00 14.92 70 ARG A C 1
ATOM 576 O O . ARG A 1 78 ? 19.553 0.386 30.982 1.00 17.22 70 ARG A O 1
ATOM 584 N N . ALA A 1 79 ? 20.951 2.053 31.608 1.00 13.44 71 ALA A N 1
ATOM 585 C CA . ALA A 1 79 ? 21.490 2.344 30.273 1.00 13.67 71 ALA A CA 1
ATOM 586 C C . ALA A 1 79 ? 22.990 2.081 30.228 1.00 12.72 71 ALA A C 1
ATOM 587 O O . ALA A 1 79 ? 23.716 2.463 31.136 1.00 15.61 71 ALA A O 1
ATOM 589 N N . VAL A 1 80 ? 23.412 1.402 29.174 1.00 12.23 72 VAL A N 1
ATOM 590 C CA . VAL A 1 80 ? 24.803 1.068 28.947 1.00 12.66 72 VAL A CA 1
ATOM 591 C C . VAL A 1 80 ? 25.262 1.574 27.591 1.00 12.83 72 VAL A C 1
ATOM 592 O O . VAL A 1 80 ? 24.513 1.540 26.611 1.00 12.25 72 VAL A O 1
ATOM 596 N N . PRO A 1 81 ? 26.526 2.009 27.499 1.00 15.10 73 PRO A N 1
ATOM 597 C CA . PRO A 1 81 ? 27.011 2.598 26.246 1.00 15.33 73 PRO A CA 1
ATOM 598 C C . PRO A 1 81 ? 27.471 1.569 25.214 1.00 15.94 73 PRO A C 1
ATOM 599 O O . PRO A 1 81 ? 28.104 0.549 25.560 1.00 19.54 73 PRO A O 1
ATOM 603 N N . ILE A 1 82 ? 27.136 1.845 23.953 1.00 13.56 74 ILE A N 1
ATOM 604 C CA . ILE A 1 82 ? 27.552 1.025 22.817 1.00 13.76 74 ILE A CA 1
ATOM 605 C C . ILE A 1 82 ? 28.003 1.958 21.683 1.00 15.18 74 ILE A C 1
ATOM 606 O O . ILE A 1 82 ? 27.237 2.277 20.789 1.00 19.91 74 ILE A O 1
ATOM 611 N N . ALA A 1 83 ? 29.260 2.376 21.721 1.00 12.95 75 ALA A N 1
ATOM 612 C CA . ALA A 1 83 ? 29.768 3.355 20.778 1.00 12.54 75 ALA A CA 1
ATOM 613 C C . ALA A 1 83 ? 30.346 2.652 19.568 1.00 13.24 75 ALA A C 1
ATOM 614 O O . ALA A 1 83 ? 31.322 1.895 19.669 1.00 15.35 75 ALA A O 1
ATOM 616 N N . CYS A 1 84 ? 29.728 2.895 18.429 1.00 10.94 76 CYS A N 1
ATOM 617 C CA . CYS A 1 84 ? 30.186 2.346 17.159 1.00 12.77 76 CYS A CA 1
ATOM 618 C C . CYS A 1 84 ? 29.441 2.993 16.016 1.00 11.89 76 CYS A C 1
ATOM 619 O O . CYS A 1 84 ? 28.446 3.674 16.238 1.00 12.49 76 CYS A O 1
ATOM 622 N N . ASP A 1 85 ? 29.957 2.787 14.800 1.00 12.90 77 ASP A N 1
ATOM 623 C CA . ASP A 1 85 ? 29.253 3.073 13.567 1.00 12.50 77 ASP A CA 1
ATOM 624 C C . ASP A 1 85 ? 28.435 1.831 13.237 1.00 11.86 77 ASP A C 1
ATOM 625 O O . ASP A 1 85 ? 28.983 0.774 12.908 1.00 11.84 77 ASP A O 1
ATOM 630 N N . VAL A 1 86 ? 27.117 1.967 13.334 1.00 11.59 78 VAL A N 1
ATOM 631 C CA . VAL A 1 86 ? 26.211 0.849 13.089 1.00 11.89 78 VAL A CA 1
ATOM 632 C C . VAL A 1 86 ? 26.343 0.225 11.689 1.00 10.44 78 VAL A C 1
ATOM 633 O O . VAL A 1 86 ? 25.968 -0.924 11.502 1.00 11.17 78 VAL A O 1
ATOM 637 N N . SER A 1 87 ? 26.884 0.973 10.719 1.00 10.53 79 SER A N 1
ATOM 638 C CA . SER A 1 87 ? 27.108 0.439 9.379 1.00 11.42 79 SER A CA 1
ATOM 639 C C . SER A 1 87 ? 28.299 -0.501 9.304 1.00 11.90 79 SER A C 1
ATOM 640 O O . SER A 1 87 ? 28.448 -1.190 8.315 1.00 12.41 79 SER A O 1
ATOM 643 N N . ASP A 1 88 ? 29.112 -0.570 10.353 1.00 11.64 80 ASP A N 1
ATOM 644 C CA . ASP A 1 88 ? 30.296 -1.430 10.384 1.00 12.15 80 ASP A CA 1
ATOM 645 C C . ASP A 1 88 ? 29.922 -2.647 11.235 1.00 10.60 80 ASP A C 1
ATOM 646 O O . ASP A 1 88 ? 29.904 -2.578 12.462 1.00 11.28 80 ASP A O 1
ATOM 651 N N . TYR A 1 89 ? 29.586 -3.742 10.558 1.00 10.83 81 TYR A N 1
ATOM 652 C CA . TYR A 1 89 ? 29.068 -4.925 11.226 1.00 10.84 81 TYR A CA 1
ATOM 653 C C . TYR A 1 89 ? 30.045 -5.407 12.326 1.00 10.83 81 TYR A C 1
ATOM 654 O O . TYR A 1 89 ? 29.649 -5.699 13.435 1.00 11.39 81 TYR A O 1
ATOM 663 N N . ASP A 1 90 ? 31.321 -5.545 11.984 1.00 11.56 82 ASP A N 1
ATOM 664 C CA . ASP A 1 90 ? 32.264 -6.111 12.943 1.00 12.07 82 ASP A CA 1
ATOM 665 C C . ASP A 1 90 ? 32.395 -5.183 14.161 1.00 11.52 82 ASP A C 1
ATOM 666 O O . ASP A 1 90 ? 32.500 -5.649 15.319 1.00 12.82 82 ASP A O 1
ATOM 671 N N . ALA A 1 91 ? 32.408 -3.875 13.911 1.00 11.40 83 ALA A N 1
ATOM 672 C CA . ALA A 1 91 ? 32.518 -2.928 15.032 1.00 12.19 83 ALA A CA 1
ATOM 673 C C . ALA A 1 91 ? 31.285 -2.997 15.944 1.00 12.61 83 ALA A C 1
ATOM 674 O O . ALA A 1 91 ? 31.369 -2.946 17.147 1.00 12.21 83 ALA A O 1
ATOM 676 N N . LEU A 1 92 ? 30.115 -3.134 15.319 1.00 10.71 84 LEU A N 1
ATOM 677 C CA . LEU A 1 92 ? 28.867 -3.258 16.041 1.00 10.48 84 LEU A CA 1
ATOM 678 C C . LEU A 1 92 ? 28.860 -4.511 16.933 1.00 10.64 84 LEU A C 1
ATOM 679 O O . LEU A 1 92 ? 28.529 -4.457 18.127 1.00 11.17 84 LEU A O 1
ATOM 684 N N . VAL A 1 93 ? 29.236 -5.643 16.356 1.00 10.93 85 VAL A N 1
ATOM 685 C CA . VAL A 1 93 ? 29.275 -6.893 17.117 1.00 11.89 85 VAL A CA 1
ATOM 686 C C . VAL A 1 93 ? 30.244 -6.764 18.297 1.00 11.16 85 VAL A C 1
ATOM 687 O O . VAL A 1 93 ? 29.947 -7.205 19.411 1.00 12.36 85 VAL A O 1
ATOM 691 N N . ALA A 1 94 ? 31.410 -6.186 18.044 1.00 12.08 86 ALA A N 1
ATOM 692 C CA . ALA A 1 94 ? 32.376 -6.036 19.131 1.00 12.38 86 ALA A CA 1
ATOM 693 C C . ALA A 1 94 ? 31.827 -5.139 20.245 1.00 13.56 86 ALA A C 1
ATOM 694 O O . ALA A 1 94 ? 32.020 -5.413 21.445 1.00 14.33 86 ALA A O 1
ATOM 696 N N . ALA A 1 95 ? 31.148 -4.066 19.857 1.00 12.23 87 ALA A N 1
ATOM 697 C CA . ALA A 1 95 ? 30.628 -3.162 20.864 1.00 12.46 87 ALA A CA 1
ATOM 698 C C . ALA A 1 95 ? 29.487 -3.815 21.667 1.00 13.19 87 ALA A C 1
ATOM 699 O O . ALA A 1 95 ? 29.359 -3.627 22.871 1.00 15.05 87 ALA A O 1
ATOM 701 N N . ILE A 1 96 ? 28.631 -4.562 20.982 1.00 11.86 88 ILE A N 1
ATOM 702 C CA . ILE A 1 96 ? 27.607 -5.331 21.666 1.00 12.52 88 ILE A CA 1
ATOM 703 C C . ILE A 1 96 ? 28.235 -6.344 22.620 1.00 13.98 88 ILE A C 1
ATOM 704 O O . ILE A 1 96 ? 27.850 -6.424 23.788 1.00 15.03 88 ILE A O 1
ATOM 709 N N . ASP A 1 97 ? 29.220 -7.093 22.133 1.00 13.98 89 ASP A N 1
ATOM 710 C CA A ASP A 1 97 ? 29.830 -8.141 22.935 0.50 15.02 89 ASP A CA 1
ATOM 711 C CA B ASP A 1 97 ? 29.840 -8.143 22.935 0.50 16.22 89 ASP A CA 1
ATOM 712 C C . ASP A 1 97 ? 30.409 -7.544 24.231 1.00 16.24 89 ASP A C 1
ATOM 713 O O . ASP A 1 97 ? 30.316 -8.158 25.321 1.00 18.29 89 ASP A O 1
ATOM 722 N N . ASP A 1 98 ? 30.986 -6.345 24.118 1.00 16.54 90 ASP A N 1
ATOM 723 C CA . ASP A 1 98 ? 31.633 -5.755 25.292 1.00 17.58 90 ASP A CA 1
ATOM 724 C C . ASP A 1 98 ? 30.670 -5.387 26.426 1.00 18.25 90 ASP A C 1
ATOM 725 O O . ASP A 1 98 ? 31.092 -5.210 27.563 1.00 19.81 90 ASP A O 1
ATOM 730 N N . THR A 1 99 ? 29.385 -5.277 26.135 1.00 15.94 91 THR A N 1
ATOM 731 C CA . THR A 1 99 ? 28.417 -5.028 27.202 1.00 16.13 91 THR A CA 1
ATOM 732 C C . THR A 1 99 ? 28.143 -6.263 28.076 1.00 13.49 91 THR A C 1
ATOM 733 O O . THR A 1 99 ? 27.591 -6.138 29.181 1.00 14.92 91 THR A O 1
ATOM 737 N N . GLY A 1 100 ? 28.400 -7.451 27.510 1.00 13.57 92 GLY A N 1
ATOM 738 C CA . GLY A 1 100 ? 28.022 -8.689 28.119 1.00 16.25 92 GLY A CA 1
ATOM 739 C C . GLY A 1 100 ? 26.538 -8.988 28.159 1.00 15.59 92 GLY A C 1
ATOM 740 O O . GLY A 1 100 ? 26.132 -9.950 28.803 1.00 18.71 92 GLY A O 1
ATOM 741 N N . LEU A 1 101 ? 25.728 -8.182 27.479 1.00 12.86 93 LEU A N 1
ATOM 742 C CA . LEU A 1 101 ? 24.303 -8.358 27.445 1.00 12.55 93 LEU A CA 1
ATOM 743 C C . LEU A 1 101 ? 23.858 -9.138 26.234 1.00 13.77 93 LEU A C 1
ATOM 744 O O . LEU A 1 101 ? 24.400 -8.960 25.171 1.00 14.24 93 LEU A O 1
ATOM 749 N N . VAL A 1 102 ? 22.825 -9.957 26.400 1.00 12.27 94 VAL A N 1
ATOM 750 C CA . VAL A 1 102 ? 22.127 -10.523 25.271 1.00 12.82 94 VAL A CA 1
ATOM 751 C C . VAL A 1 102 ? 20.890 -9.678 25.042 1.00 12.69 94 VAL A C 1
ATOM 752 O O . VAL A 1 102 ? 19.993 -9.603 25.910 1.00 13.75 94 VAL A O 1
ATOM 756 N N . PHE A 1 103 ? 20.831 -9.038 23.877 1.00 11.58 95 PHE A N 1
ATOM 757 C CA . PHE A 1 103 ? 19.704 -8.172 23.564 1.00 11.37 95 PHE A CA 1
ATOM 758 C C . PHE A 1 103 ? 18.565 -8.997 22.924 1.00 10.50 95 PHE A C 1
ATOM 759 O O . PHE A 1 103 ? 18.736 -9.572 21.842 1.00 12.45 95 PHE A O 1
ATOM 767 N N . ASP A 1 104 ? 17.406 -9.013 23.579 1.00 8.79 96 ASP A N 1
ATOM 768 C CA . ASP A 1 104 ? 16.213 -9.675 23.051 1.00 9.32 96 ASP A CA 1
ATOM 769 C C . ASP A 1 104 ? 15.412 -8.770 22.133 1.00 9.18 96 ASP A C 1
ATOM 770 O O . ASP A 1 104 ? 14.536 -9.265 21.422 1.00 9.77 96 ASP A O 1
ATOM 775 N N . THR A 1 105 ? 15.731 -7.488 22.105 1.00 8.03 97 THR A N 1
ATOM 776 C CA . THR A 1 105 ? 14.993 -6.514 21.352 1.00 8.55 97 THR A CA 1
ATOM 777 C C . THR A 1 105 ? 15.975 -5.535 20.723 1.00 8.48 97 THR A C 1
ATOM 778 O O . THR A 1 105 ? 16.958 -5.141 21.356 1.00 9.22 97 THR A O 1
ATOM 782 N N . VAL A 1 106 ? 15.704 -5.116 19.478 1.00 8.08 98 VAL A N 1
ATOM 783 C CA . VAL A 1 106 ? 16.391 -3.975 18.882 1.00 8.31 98 VAL A CA 1
ATOM 784 C C . VAL A 1 106 ? 15.375 -3.028 18.277 1.00 7.40 98 VAL A C 1
ATOM 785 O O . VAL A 1 106 ? 14.437 -3.460 17.605 1.00 8.41 98 VAL A O 1
ATOM 789 N N . VAL A 1 107 ? 15.578 -1.736 18.563 1.00 7.24 99 VAL A N 1
ATOM 790 C CA . VAL A 1 107 ? 14.907 -0.662 17.894 1.00 7.80 99 VAL A CA 1
ATOM 791 C C . VAL A 1 107 ? 15.939 0.065 17.017 1.00 8.12 99 VAL A C 1
ATOM 792 O O . VAL A 1 107 ? 16.847 0.723 17.512 1.00 9.39 99 VAL A O 1
ATOM 796 N N . ASN A 1 108 ? 15.806 -0.146 15.708 1.00 7.53 100 ASN A N 1
ATOM 797 C CA . ASN A 1 108 ? 16.652 0.504 14.717 1.00 7.68 100 ASN A CA 1
ATOM 798 C C . ASN A 1 108 ? 16.123 1.868 14.439 1.00 8.58 100 ASN A C 1
ATOM 799 O O . ASN A 1 108 ? 15.138 1.986 13.740 1.00 11.97 100 ASN A O 1
ATOM 804 N N . ASN A 1 109 ? 16.736 2.881 15.031 1.00 8.67 101 ASN A N 1
ATOM 805 C CA A ASN A 1 109 ? 16.358 4.263 14.764 0.40 9.30 101 ASN A CA 1
ATOM 806 C CA B ASN A 1 109 ? 16.375 4.273 14.816 0.60 9.36 101 ASN A CA 1
ATOM 807 C C . ASN A 1 109 ? 17.424 5.079 14.043 1.00 9.90 101 ASN A C 1
ATOM 808 O O . ASN A 1 109 ? 17.113 6.121 13.489 1.00 12.72 101 ASN A O 1
ATOM 817 N N . ALA A 1 110 ? 18.671 4.604 14.015 1.00 9.08 102 ALA A N 1
ATOM 818 C CA . ALA A 1 110 ? 19.740 5.324 13.328 1.00 10.32 102 ALA A CA 1
ATOM 819 C C . ALA A 1 110 ? 19.356 5.645 11.914 1.00 10.39 102 ALA A C 1
ATOM 820 O O . ALA A 1 110 ? 18.915 4.751 11.178 1.00 11.18 102 ALA A O 1
ATOM 822 N N . GLY A 1 111 ? 19.545 6.900 11.533 1.00 10.94 103 GLY A N 1
ATOM 823 C CA . GLY A 1 111 ? 19.276 7.328 10.196 1.00 12.14 103 GLY A CA 1
ATOM 824 C C . GLY A 1 111 ? 19.830 8.718 10.018 1.00 12.90 103 GLY A C 1
ATOM 825 O O . GLY A 1 111 ? 19.889 9.502 10.972 1.00 16.15 103 GLY A O 1
ATOM 826 N N . ILE A 1 112 ? 20.219 9.019 8.787 1.00 10.53 104 ILE A N 1
ATOM 827 C CA . ILE A 1 112 ? 20.680 10.344 8.414 1.00 10.46 104 ILE A CA 1
ATOM 828 C C . ILE A 1 112 ? 19.890 10.837 7.209 1.00 10.22 104 ILE A C 1
ATOM 829 O O . ILE A 1 112 ? 19.351 10.056 6.417 1.00 11.04 104 ILE A O 1
ATOM 834 N N . SER A 1 113 ? 19.829 12.159 7.069 1.00 10.82 105 SER A N 1
ATOM 835 C CA . SER A 1 113 ? 19.111 12.809 5.988 1.00 11.46 105 SER A CA 1
ATOM 836 C C . SER A 1 113 ? 19.922 14.041 5.613 1.00 11.53 105 SER A C 1
ATOM 837 O O . SER A 1 113 ? 19.577 15.174 5.973 1.00 13.66 105 SER A O 1
ATOM 840 N N . PRO A 1 114 ? 21.020 13.838 4.882 1.00 11.65 106 PRO A N 1
ATOM 841 C CA . PRO A 1 114 ? 21.911 14.955 4.596 1.00 13.50 106 PRO A CA 1
ATOM 842 C C . PRO A 1 114 ? 21.260 16.068 3.762 1.00 12.33 106 PRO A C 1
ATOM 843 O O . PRO A 1 114 ? 20.398 15.820 2.909 1.00 12.44 106 PRO A O 1
ATOM 847 N N . LYS A 1 115 ? 21.689 17.303 4.069 1.00 13.76 107 LYS A N 1
ATOM 848 C CA . LYS A 1 115 ? 21.244 18.495 3.395 1.00 14.28 107 LYS A CA 1
ATOM 849 C C . LYS A 1 115 ? 22.446 19.358 3.006 1.00 14.38 107 LYS A C 1
ATOM 850 O O . LYS A 1 115 ? 23.554 19.172 3.472 1.00 17.68 107 LYS A O 1
ATOM 856 N N . HIS A 1 116 ? 22.180 20.323 2.123 1.00 14.11 108 HIS A N 1
ATOM 857 C CA . HIS A 1 116 ? 23.177 21.259 1.649 1.00 16.17 108 HIS A CA 1
ATOM 858 C C . HIS A 1 116 ? 22.546 22.648 1.733 1.00 16.72 108 HIS A C 1
ATOM 859 O O . HIS A 1 116 ? 21.548 22.912 1.084 1.00 17.42 108 HIS A O 1
ATOM 866 N N . ASN A 1 117 ? 23.105 23.500 2.582 1.00 19.58 109 ASN A N 1
ATOM 867 C CA . ASN A 1 117 ? 22.507 24.798 2.864 1.00 22.91 109 ASN A CA 1
ATOM 868 C C . ASN A 1 117 ? 21.041 24.663 3.228 1.00 21.68 109 ASN A C 1
ATOM 869 O O . ASN A 1 117 ? 20.202 25.455 2.811 1.00 22.03 109 ASN A O 1
ATOM 874 N N . GLY A 1 118 ? 20.756 23.612 3.989 1.00 19.03 110 GLY A N 1
ATOM 875 C CA . GLY A 1 118 ? 19.458 23.393 4.534 1.00 19.08 110 GLY A CA 1
ATOM 876 C C . GLY A 1 118 ? 18.439 22.711 3.641 1.00 18.40 110 GLY A C 1
ATOM 877 O O . GLY A 1 118 ? 17.328 22.475 4.086 1.00 21.63 110 GLY A O 1
ATOM 878 N N . VAL A 1 119 ? 18.825 22.355 2.408 1.00 16.14 111 VAL A N 1
ATOM 879 C CA A VAL A 1 119 ? 17.920 21.758 1.421 0.50 16.40 111 VAL A CA 1
ATOM 880 C CA B VAL A 1 119 ? 17.897 21.729 1.474 0.50 15.96 111 VAL A CA 1
ATOM 881 C C . VAL A 1 119 ? 18.499 20.444 0.903 1.00 14.26 111 VAL A C 1
ATOM 882 O O . VAL A 1 119 ? 19.704 20.277 0.792 1.00 17.48 111 VAL A O 1
ATOM 889 N N . ALA A 1 120 ? 17.626 19.534 0.553 1.00 13.83 112 ALA A N 1
ATOM 890 C CA . ALA A 1 120 ? 18.040 18.286 -0.019 1.00 13.36 112 ALA A CA 1
ATOM 891 C C . ALA A 1 120 ? 18.583 18.511 -1.431 1.00 11.59 112 ALA A C 1
ATOM 892 O O . ALA A 1 120 ? 18.014 19.269 -2.205 1.00 12.68 112 ALA A O 1
ATOM 894 N N . HIS A 1 121 ? 19.634 17.783 -1.782 1.00 11.49 113 HIS A N 1
ATOM 895 C CA . HIS A 1 121 ? 20.008 17.692 -3.188 1.00 11.66 113 HIS A CA 1
ATOM 896 C C . HIS A 1 121 ? 18.975 16.845 -3.938 1.00 10.44 113 HIS A C 1
ATOM 897 O O . HIS A 1 121 ? 18.497 15.833 -3.436 1.00 10.71 113 HIS A O 1
ATOM 904 N N . LYS A 1 122 ? 18.631 17.302 -5.126 1.00 9.66 114 LYS A N 1
ATOM 905 C CA A LYS A 1 122 ? 17.796 16.567 -6.093 0.50 8.95 114 LYS A CA 1
ATOM 906 C CA B LYS A 1 122 ? 17.812 16.569 -6.093 0.50 8.83 114 LYS A CA 1
ATOM 907 C C . LYS A 1 122 ? 18.589 15.424 -6.706 1.00 9.54 114 LYS A C 1
ATOM 908 O O . LYS A 1 122 ? 19.843 15.412 -6.666 1.00 10.21 114 LYS A O 1
ATOM 919 N N . VAL A 1 123 ? 17.903 14.462 -7.310 1.00 9.48 115 VAL A N 1
ATOM 920 C CA . VAL A 1 123 ? 18.620 13.285 -7.753 1.00 8.77 115 VAL A CA 1
ATOM 921 C C . VAL A 1 123 ? 19.705 13.654 -8.780 1.00 8.77 115 VAL A C 1
ATOM 922 O O . VAL A 1 123 ? 20.768 13.026 -8.823 1.00 9.64 115 VAL A O 1
ATOM 926 N N . TRP A 1 124 ? 19.434 14.629 -9.639 1.00 9.24 116 TRP A N 1
ATOM 927 C CA . TRP A 1 124 ? 20.380 14.968 -10.717 1.00 9.77 116 TRP A CA 1
ATOM 928 C C . TRP A 1 124 ? 21.634 15.678 -10.205 1.00 10.68 116 TRP A C 1
ATOM 929 O O . TRP A 1 124 ? 22.573 15.885 -10.978 1.00 12.60 116 TRP A O 1
ATOM 940 N N . GLU A 1 125 ? 21.613 16.087 -8.933 1.00 10.24 117 GLU A N 1
ATOM 941 C CA A GLU A 1 125 ? 22.666 16.786 -8.177 0.50 11.21 117 GLU A CA 1
ATOM 942 C CA B GLU A 1 125 ? 22.830 16.682 -8.375 0.50 11.60 117 GLU A CA 1
ATOM 943 C C . GLU A 1 125 ? 23.387 15.875 -7.197 1.00 10.69 117 GLU A C 1
ATOM 944 O O . GLU A 1 125 ? 24.336 16.294 -6.546 1.00 14.02 117 GLU A O 1
ATOM 955 N N . MET A 1 126 ? 22.855 14.674 -6.990 1.00 9.81 118 MET A N 1
ATOM 956 C CA . MET A 1 126 ? 23.259 13.867 -5.872 1.00 9.77 118 MET A CA 1
ATOM 957 C C . MET A 1 126 ? 24.600 13.182 -6.064 1.00 10.28 118 MET A C 1
ATOM 958 O O . MET A 1 126 ? 24.778 12.404 -7.013 1.00 10.90 118 MET A O 1
ATOM 963 N N . ALA A 1 127 ? 25.514 13.409 -5.133 1.00 10.84 119 ALA A N 1
ATOM 964 C CA . ALA A 1 127 ? 26.817 12.718 -5.198 1.00 11.01 119 ALA A CA 1
ATOM 965 C C . ALA A 1 127 ? 26.614 11.236 -4.885 1.00 10.57 119 ALA A C 1
ATOM 966 O O . ALA A 1 127 ? 25.991 10.874 -3.874 1.00 10.80 119 ALA A O 1
ATOM 968 N N . PRO A 1 128 ? 27.163 10.355 -5.726 1.00 11.45 120 PRO A N 1
ATOM 969 C CA . PRO A 1 128 ? 27.090 8.926 -5.434 1.00 11.68 120 PRO A CA 1
ATOM 970 C C . PRO A 1 128 ? 27.598 8.582 -4.042 1.00 10.22 120 PRO A C 1
ATOM 971 O O . PRO A 1 128 ? 27.039 7.705 -3.376 1.00 11.15 120 PRO A O 1
ATOM 975 N N . ASP A 1 129 ? 28.656 9.253 -3.574 1.00 11.25 121 ASP A N 1
ATOM 976 C CA A ASP A 1 129 ? 29.173 8.967 -2.231 0.50 11.87 121 ASP A CA 1
ATOM 977 C CA B ASP A 1 129 ? 29.168 8.951 -2.232 0.50 11.88 121 ASP A CA 1
ATOM 978 C C . ASP A 1 129 ? 28.160 9.274 -1.118 1.00 11.21 121 ASP A C 1
ATOM 979 O O . ASP A 1 129 ? 28.111 8.592 -0.081 1.00 11.45 121 ASP A O 1
ATOM 988 N N . GLU A 1 130 ? 27.370 10.323 -1.320 1.00 10.27 122 GLU A N 1
ATOM 989 C CA . GLU A 1 130 ? 26.336 10.690 -0.337 1.00 9.59 122 GLU A CA 1
ATOM 990 C C . GLU A 1 130 ? 25.236 9.645 -0.356 1.00 9.79 122 GLU A C 1
ATOM 991 O O . GLU A 1 130 ? 24.816 9.138 0.691 1.00 9.90 122 GLU A O 1
ATOM 997 N N . TRP A 1 131 ? 24.761 9.283 -1.551 1.00 8.72 123 TRP A N 1
ATOM 998 C CA . TRP A 1 131 ? 23.816 8.162 -1.665 1.00 8.53 123 TRP A CA 1
ATOM 999 C C . TRP A 1 131 ? 24.299 6.929 -0.934 1.00 8.77 123 TRP A C 1
ATOM 1000 O O . TRP A 1 131 ? 23.584 6.344 -0.119 1.00 9.27 123 TRP A O 1
ATOM 1011 N N . ARG A 1 132 ? 25.544 6.546 -1.206 1.00 9.00 12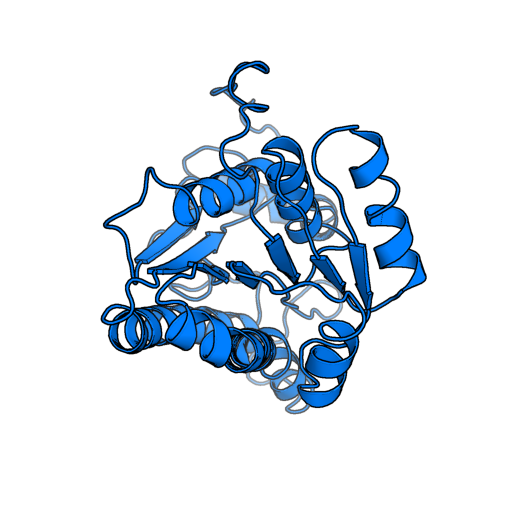4 ARG A N 1
ATOM 1012 C CA . ARG A 1 132 ? 26.074 5.337 -0.605 1.00 9.59 124 ARG A CA 1
ATOM 1013 C C . ARG A 1 132 ? 26.151 5.414 0.938 1.00 9.61 124 ARG A C 1
ATOM 1014 O O . ARG A 1 132 ? 25.852 4.434 1.618 1.00 10.64 124 ARG A O 1
ATOM 1022 N N . ARG A 1 133 ? 26.540 6.552 1.478 1.00 10.65 125 ARG A N 1
ATOM 1023 C CA . ARG A 1 133 ? 26.598 6.705 2.921 1.00 10.60 125 ARG A CA 1
ATOM 1024 C C . ARG A 1 133 ? 25.221 6.586 3.560 1.00 9.50 125 ARG A C 1
ATOM 1025 O O . ARG A 1 133 ? 25.079 5.946 4.615 1.00 10.47 125 ARG A O 1
ATOM 1033 N N . VAL A 1 134 ? 24.221 7.190 2.949 1.00 8.87 126 VAL A N 1
ATOM 1034 C CA . VAL A 1 134 ? 22.865 7.122 3.502 1.00 9.12 126 VAL A CA 1
ATOM 1035 C C . VAL A 1 134 ? 22.339 5.693 3.419 1.00 8.54 126 VAL A C 1
ATOM 1036 O O . VAL A 1 134 ? 21.711 5.216 4.366 1.00 8.96 126 VAL A O 1
ATOM 1040 N N . VAL A 1 135 ? 22.610 5.009 2.318 1.00 8.60 127 VAL A N 1
ATOM 1041 C CA . VAL A 1 135 ? 22.242 3.594 2.238 1.00 9.23 127 VAL A CA 1
ATOM 1042 C C . VAL A 1 135 ? 22.931 2.791 3.331 1.00 8.98 127 VAL A C 1
ATOM 1043 O O . VAL A 1 135 ? 22.323 1.952 4.007 1.00 8.87 127 VAL A O 1
ATOM 1047 N N . ASP A 1 136 ? 24.230 3.014 3.508 1.00 9.38 128 ASP A N 1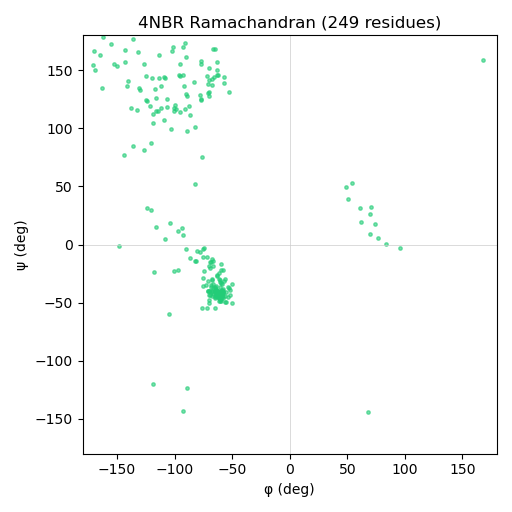
ATOM 1048 C CA A ASP A 1 136 ? 24.994 2.298 4.546 0.50 9.74 128 ASP A CA 1
ATOM 1049 C CA B ASP A 1 136 ? 24.972 2.272 4.522 0.50 10.25 128 ASP A CA 1
ATOM 1050 C C . ASP A 1 136 ? 24.427 2.444 5.954 1.00 8.94 128 ASP A C 1
ATOM 1051 O O . ASP A 1 136 ? 24.276 1.468 6.701 1.00 10.13 128 ASP A O 1
ATOM 1060 N N . VAL A 1 137 ? 24.112 3.673 6.331 1.00 9.10 129 VAL A N 1
ATOM 1061 C CA . VAL A 1 137 ? 23.594 3.920 7.659 1.00 9.39 129 VAL A CA 1
ATOM 1062 C C . VAL A 1 137 ? 22.134 3.505 7.791 1.00 8.77 129 VAL A C 1
ATOM 1063 O O . VAL A 1 137 ? 21.784 2.753 8.702 1.00 10.10 129 VAL A O 1
ATOM 1067 N N . ASN A 1 138 ? 21.294 4.024 6.906 1.00 8.45 130 ASN A N 1
ATOM 1068 C CA . ASN A 1 138 ? 19.841 3.891 7.093 1.00 8.50 130 ASN A CA 1
ATOM 1069 C C . ASN A 1 138 ? 19.326 2.494 6.838 1.00 8.92 130 ASN A C 1
ATOM 1070 O O . ASN A 1 138 ? 18.357 2.058 7.468 1.00 9.92 130 ASN A O 1
ATOM 1075 N N . LEU A 1 139 ? 19.929 1.819 5.876 1.00 7.64 131 LEU A N 1
ATOM 1076 C CA . LEU A 1 139 ? 19.469 0.501 5.446 1.00 7.88 131 LEU A CA 1
ATOM 1077 C C . LEU A 1 139 ? 20.417 -0.575 5.986 1.00 8.29 131 LEU A C 1
ATOM 1078 O O . LEU A 1 139 ? 20.005 -1.468 6.739 1.00 8.42 131 LEU A O 1
ATOM 1083 N N . THR A 1 140 ? 21.692 -0.503 5.617 1.00 8.09 132 THR A N 1
ATOM 1084 C CA . THR A 1 140 ? 22.600 -1.576 6.031 1.00 8.15 132 THR A CA 1
ATOM 1085 C C . THR A 1 140 ? 22.818 -1.591 7.542 1.00 7.85 132 THR A C 1
ATOM 1086 O O . THR A 1 140 ? 22.953 -2.657 8.131 1.00 9.40 132 THR A O 1
ATOM 1090 N N . GLY A 1 141 ? 22.818 -0.437 8.198 1.00 8.13 133 GLY A N 1
ATOM 1091 C CA . GLY A 1 141 ? 22.880 -0.417 9.643 1.00 8.73 133 GLY A CA 1
ATOM 1092 C C . GLY A 1 141 ? 21.754 -1.168 10.325 1.00 7.22 133 GLY A C 1
ATOM 1093 O O . GLY A 1 141 ? 21.951 -1.832 11.359 1.00 9.31 133 GLY A O 1
ATOM 1094 N N . THR A 1 142 ? 20.565 -1.056 9.740 1.00 7.92 134 THR A N 1
ATOM 1095 C CA . THR A 1 142 ? 19.392 -1.781 10.256 1.00 8.02 134 THR A CA 1
ATOM 1096 C C . THR A 1 142 ? 19.539 -3.299 10.009 1.00 8.00 134 THR A C 1
ATOM 1097 O O . THR A 1 142 ? 19.285 -4.108 10.893 1.00 9.34 134 THR A O 1
ATOM 1101 N N . PHE A 1 143 ? 19.988 -3.692 8.805 1.00 7.56 135 PHE A N 1
ATOM 1102 C CA . PHE A 1 143 ? 20.360 -5.089 8.601 1.00 8.06 135 PHE A CA 1
ATOM 1103 C C . PHE A 1 143 ? 21.378 -5.572 9.641 1.00 7.55 135 PHE A C 1
ATOM 1104 O O . PHE A 1 143 ? 21.263 -6.675 10.163 1.00 8.41 135 PHE A O 1
ATOM 1112 N N . ASN A 1 144 ? 22.405 -4.762 9.912 1.00 7.83 136 ASN A N 1
ATOM 1113 C CA . ASN A 1 144 ? 23.510 -5.229 10.729 1.00 7.87 136 ASN A CA 1
ATOM 1114 C C . ASN A 1 144 ? 23.066 -5.617 12.105 1.00 7.98 136 ASN A C 1
ATOM 1115 O O . ASN A 1 144 ? 23.496 -6.662 12.604 1.00 8.95 136 ASN A O 1
ATOM 1120 N N . THR A 1 145 ? 22.239 -4.798 12.767 1.00 7.85 137 THR A N 1
ATOM 1121 C CA . THR A 1 145 ? 21.803 -5.192 14.111 1.00 8.15 137 THR A CA 1
ATOM 1122 C C . THR A 1 145 ? 20.970 -6.463 14.095 1.00 8.15 137 THR A C 1
ATOM 1123 O O . THR A 1 145 ? 21.066 -7.303 14.990 1.00 8.42 137 THR A O 1
ATOM 1127 N N . ILE A 1 146 ? 20.171 -6.600 13.048 1.00 7.78 138 ILE A N 1
ATOM 1128 C CA . ILE A 1 146 ? 19.288 -7.726 12.931 1.00 8.08 138 ILE A CA 1
ATOM 1129 C C . ILE A 1 146 ? 20.088 -9.004 12.671 1.00 8.17 138 ILE A C 1
ATOM 1130 O O . ILE A 1 146 ? 19.847 -10.051 13.287 1.00 8.74 138 ILE A O 1
ATOM 1135 N N . ARG A 1 147 ? 21.071 -8.917 11.782 1.00 8.15 139 ARG A N 1
ATOM 1136 C CA . ARG A 1 147 ? 21.989 -10.037 11.572 1.00 7.89 139 ARG A CA 1
ATOM 1137 C C . ARG A 1 147 ? 22.746 -10.406 12.856 1.00 8.08 139 ARG A C 1
ATOM 1138 O O . ARG A 1 147 ? 22.970 -11.579 13.134 1.00 9.69 139 ARG A O 1
ATOM 1146 N N . ALA A 1 148 ? 23.172 -9.399 13.619 1.00 8.89 140 ALA A N 1
ATOM 1147 C CA . ALA A 1 148 ? 23.922 -9.649 14.852 1.00 9.86 140 ALA A CA 1
ATOM 1148 C C . ALA A 1 148 ? 23.093 -10.374 15.886 1.00 10.09 140 ALA A C 1
ATOM 1149 O O . ALA A 1 148 ? 23.618 -11.218 16.594 1.00 10.69 140 ALA A O 1
ATOM 1151 N N . LEU A 1 149 ? 21.800 -10.002 16.013 1.00 8.54 141 LEU A N 1
ATOM 1152 C CA . LEU A 1 149 ? 20.983 -10.442 17.132 1.00 9.09 141 LEU A CA 1
ATOM 1153 C C . LEU A 1 149 ? 20.039 -11.589 16.860 1.00 9.01 141 LEU A C 1
ATOM 1154 O O . LEU A 1 149 ? 19.620 -12.273 17.813 1.00 10.22 141 LEU A O 1
ATOM 1159 N N . THR A 1 150 ? 19.683 -11.793 15.596 1.00 8.79 142 THR A N 1
ATOM 1160 C CA . THR A 1 150 ? 18.725 -12.856 15.270 1.00 9.06 142 THR A CA 1
ATOM 1161 C C . THR A 1 150 ? 19.207 -14.295 15.501 1.00 9.36 142 THR A C 1
ATOM 1162 O O . THR A 1 150 ? 18.392 -15.123 15.838 1.00 9.80 142 THR A O 1
ATOM 1166 N N . PRO A 1 151 ? 20.520 -14.588 15.384 1.00 10.08 143 PRO A N 1
ATOM 1167 C CA . PRO A 1 151 ? 20.887 -15.967 15.728 1.00 11.15 143 PRO A CA 1
ATOM 1168 C C . PRO A 1 151 ? 20.452 -16.327 17.141 1.00 9.61 143 PRO A C 1
ATOM 1169 O O . PRO A 1 151 ? 19.881 -17.407 17.368 1.00 10.95 143 PRO A O 1
ATOM 1173 N N . GLY A 1 152 ? 20.683 -15.414 18.093 1.00 9.96 144 GLY A N 1
ATOM 1174 C CA . GLY A 1 152 ? 20.279 -15.622 19.467 1.00 10.34 144 GLY A CA 1
ATOM 1175 C C . GLY A 1 152 ? 18.779 -15.661 19.633 1.00 9.93 144 GLY A C 1
ATOM 1176 O O . GLY A 1 152 ? 18.262 -16.482 20.375 1.00 12.35 144 GLY A O 1
ATOM 1177 N N . MET A 1 153 ? 18.075 -14.757 18.958 1.00 9.64 145 MET A N 1
ATOM 1178 C CA . MET A 1 153 ? 16.614 -14.749 19.057 1.00 9.49 145 MET A CA 1
ATOM 1179 C C . MET A 1 153 ? 16.014 -16.049 18.524 1.00 9.23 145 MET A C 1
ATOM 1180 O O . MET A 1 153 ? 15.085 -16.586 19.121 1.00 9.83 145 MET A O 1
ATOM 1185 N N . V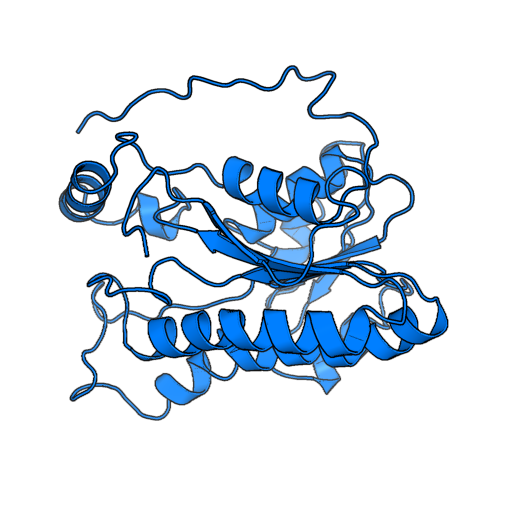AL A 1 154 ? 16.538 -16.544 17.413 1.00 9.07 146 VAL A N 1
ATOM 1186 C CA . VAL A 1 154 ? 16.075 -17.796 16.855 1.00 10.08 146 VAL A CA 1
ATOM 1187 C C . VAL A 1 154 ? 16.329 -18.958 17.824 1.00 11.05 146 VAL A C 1
ATOM 1188 O O . VAL A 1 154 ? 15.439 -19.776 18.067 1.00 11.66 146 VAL A O 1
ATOM 1192 N N . GLU A 1 155 ? 17.527 -19.002 18.397 1.00 11.12 147 GLU A N 1
ATOM 1193 C CA . GLU A 1 155 ? 17.847 -20.028 19.399 1.00 13.12 147 GLU A CA 1
ATOM 1194 C C . GLU A 1 155 ? 16.904 -19.982 20.604 1.00 12.16 147 GLU A C 1
ATOM 1195 O O . GLU A 1 155 ? 16.504 -21.008 21.139 1.00 13.82 147 GLU A O 1
ATOM 1201 N N . ALA A 1 156 ? 16.555 -18.776 21.032 1.00 10.82 148 ALA A N 1
ATOM 1202 C CA . ALA A 1 156 ? 15.695 -18.557 22.191 1.00 11.80 148 ALA A CA 1
ATOM 1203 C C . ALA A 1 156 ? 14.204 -18.710 21.869 1.00 10.56 148 ALA A C 1
ATOM 1204 O O . ALA A 1 156 ? 13.385 -18.776 22.773 1.00 11.99 148 ALA A O 1
ATOM 1206 N N . ARG A 1 157 ? 13.874 -18.722 20.576 1.00 9.58 149 ARG A N 1
ATOM 1207 C CA . ARG A 1 157 ? 12.487 -18.605 20.099 1.00 9.59 149 ARG A CA 1
ATOM 1208 C C . ARG A 1 157 ? 11.795 -17.424 20.795 1.00 9.59 149 ARG A C 1
ATOM 1209 O O . ARG A 1 157 ? 10.692 -17.535 21.323 1.00 10.66 149 ARG A O 1
ATOM 1217 N N . ARG A 1 158 ? 12.480 -16.287 20.767 1.00 9.47 150 ARG A N 1
ATOM 1218 C CA . ARG A 1 158 ? 12.001 -15.093 21.450 1.00 10.35 150 ARG A CA 1
ATOM 1219 C C . ARG A 1 158 ? 12.728 -13.891 20.924 1.00 9.95 150 ARG A C 1
ATOM 1220 O O . ARG A 1 158 ? 13.953 -13.945 20.784 1.00 10.40 150 ARG A O 1
ATOM 1228 N N . GLY A 1 159 ? 12.002 -12.798 20.629 1.00 9.34 151 GLY A N 1
ATOM 1229 C CA . GLY A 1 159 ? 12.678 -11.596 20.164 1.00 9.28 151 GLY A CA 1
ATOM 1230 C C . GLY A 1 159 ? 11.698 -10.603 19.605 1.00 8.50 151 GLY A C 1
ATOM 1231 O O . GLY A 1 159 ? 10.600 -10.968 19.165 1.00 8.78 151 GLY A O 1
ATOM 1232 N N . TRP A 1 160 ? 12.129 -9.347 19.578 1.00 7.88 152 TRP A N 1
ATOM 1233 C CA . TRP A 1 160 ? 11.346 -8.265 19.036 1.00 7.44 152 TRP A CA 1
ATOM 1234 C C . TRP A 1 160 ? 12.240 -7.302 18.281 1.00 7.99 152 TRP A C 1
ATOM 1235 O O . TRP A 1 160 ? 13.318 -6.919 18.785 1.00 8.76 152 TRP A O 1
ATOM 1246 N N . ILE A 1 161 ? 11.776 -6.875 17.114 1.00 7.67 153 ILE A N 1
ATOM 1247 C CA . ILE A 1 161 ? 12.496 -5.915 16.306 1.00 7.70 153 ILE A CA 1
ATOM 1248 C C . ILE A 1 161 ? 11.535 -4.802 15.917 1.00 7.84 153 ILE A C 1
ATOM 1249 O O . ILE A 1 161 ? 10.402 -5.080 15.503 1.00 8.02 153 ILE A O 1
ATOM 1254 N N . VAL A 1 162 ? 11.957 -3.550 16.064 1.00 7.13 154 VAL A N 1
ATOM 1255 C CA . VAL A 1 162 ? 11.256 -2.399 15.527 1.00 7.05 154 VAL A CA 1
ATOM 1256 C C . VAL A 1 162 ? 12.240 -1.638 14.655 1.00 7.34 154 VAL A C 1
ATOM 1257 O O . VAL A 1 162 ? 13.285 -1.206 15.131 1.00 8.42 154 VAL A O 1
ATOM 1261 N N . ASN A 1 163 ? 11.878 -1.444 13.397 1.00 7.28 155 ASN A N 1
ATOM 1262 C CA . ASN A 1 163 ? 12.662 -0.633 12.478 1.00 7.08 155 ASN A CA 1
ATOM 1263 C C . ASN A 1 163 ? 12.022 0.738 12.294 1.00 7.46 155 ASN A C 1
ATOM 1264 O O . ASN A 1 163 ? 10.875 0.953 12.692 1.00 8.42 155 ASN A O 1
ATOM 1269 N N . THR A 1 164 ? 12.775 1.659 11.701 1.00 7.72 156 THR A N 1
ATOM 1270 C CA . THR A 1 164 ? 12.275 2.988 11.467 1.00 7.94 156 THR A CA 1
ATOM 1271 C C . THR A 1 164 ? 12.272 3.267 9.966 1.00 7.61 156 THR A C 1
ATOM 1272 O O . THR A 1 164 ? 13.322 3.357 9.332 1.00 9.26 156 THR A O 1
ATOM 1276 N N . SER A 1 165 ? 11.059 3.384 9.416 1.00 7.52 157 SER A N 1
ATOM 1277 C CA . SER A 1 165 ? 10.827 3.904 8.072 1.00 7.45 157 SER A CA 1
ATOM 1278 C C . SER A 1 165 ? 10.568 5.405 8.206 1.00 7.55 157 SER A C 1
ATOM 1279 O O . SER A 1 165 ? 11.209 6.071 8.995 1.00 9.77 157 SER A O 1
ATOM 1282 N N . SER A 1 166 ? 9.662 5.934 7.389 1.00 7.50 158 SER A N 1
ATOM 1283 C CA . SER A 1 166 ? 9.258 7.344 7.405 1.00 7.55 158 SER A CA 1
ATOM 1284 C C . SER A 1 166 ? 8.059 7.469 6.489 1.00 7.87 158 SER A C 1
ATOM 1285 O O . SER A 1 166 ? 7.940 6.701 5.522 1.00 7.69 158 SER A O 1
ATOM 1288 N N . VAL A 1 167 ? 7.214 8.472 6.720 1.00 7.41 159 VAL A N 1
ATOM 1289 C CA . VAL A 1 167 ? 6.197 8.756 5.717 1.00 7.40 159 VAL A CA 1
ATOM 1290 C C . VAL A 1 167 ? 6.829 9.017 4.343 1.00 7.54 159 VAL A C 1
ATOM 1291 O O . VAL A 1 167 ? 6.219 8.739 3.302 1.00 8.15 159 VAL A O 1
ATOM 1295 N N . ALA A 1 168 ? 8.058 9.542 4.340 1.00 7.37 160 ALA A N 1
ATOM 1296 C CA . ALA A 1 168 ? 8.780 9.829 3.090 1.00 8.12 160 ALA A CA 1
ATOM 1297 C C . ALA A 1 168 ? 9.194 8.584 2.301 1.00 8.02 160 ALA A C 1
ATOM 1298 O O . ALA A 1 168 ? 9.557 8.694 1.125 1.00 9.32 160 ALA A O 1
ATOM 1300 N N . GLY A 1 169 ? 9.139 7.419 2.950 1.00 8.68 161 GLY A N 1
ATOM 1301 C CA . GLY A 1 169 ? 9.361 6.161 2.263 1.00 9.43 161 GLY A CA 1
ATOM 1302 C C . GLY A 1 169 ? 8.155 5.630 1.539 1.00 10.02 161 GLY A C 1
ATOM 1303 O O . GLY A 1 169 ? 8.256 4.696 0.749 1.00 11.09 161 GLY A O 1
ATOM 1304 N N . LYS A 1 170 ? 6.982 6.207 1.864 1.00 10.70 162 LYS A N 1
ATOM 1305 C CA A LYS A 1 170 ? 5.677 5.795 1.300 0.50 12.37 162 LYS A CA 1
ATOM 1306 C CA B LYS A 1 170 ? 5.664 5.794 1.319 0.50 12.52 162 LYS A CA 1
ATOM 1307 C C . LYS A 1 170 ? 5.104 6.771 0.273 1.00 10.88 162 LYS A C 1
ATOM 1308 O O . LYS A 1 170 ? 4.340 6.389 -0.612 1.00 13.12 162 LYS A O 1
ATOM 1319 N N . THR A 1 171 ? 5.473 8.052 0.400 1.00 9.46 163 THR A N 1
ATOM 1320 C CA . THR A 1 171 ? 5.059 9.081 -0.527 1.00 10.39 163 THR A CA 1
ATOM 1321 C C . THR A 1 171 ? 6.092 10.202 -0.472 1.00 9.65 163 THR A C 1
ATOM 1322 O O . THR A 1 171 ? 6.965 10.194 0.371 1.00 10.52 163 THR A O 1
ATOM 1326 N N . TYR A 1 172 ? 5.953 11.161 -1.367 1.00 10.08 164 TYR A N 1
ATOM 1327 C CA . TYR A 1 172 ? 6.964 12.184 -1.500 1.00 9.73 164 TYR A CA 1
ATOM 1328 C C . TYR A 1 172 ? 6.890 13.250 -0.419 1.00 9.80 164 TYR A C 1
ATOM 1329 O O . TYR A 1 172 ? 5.826 13.870 -0.201 1.00 11.77 164 TYR A O 1
ATOM 1338 N N . SER A 1 173 ? 8.045 13.501 0.218 1.00 10.43 165 SER A N 1
ATOM 1339 C CA . SER A 1 173 ? 8.214 14.686 1.046 1.00 11.16 165 SER A CA 1
ATOM 1340 C C . SER A 1 173 ? 9.298 15.549 0.422 1.00 11.11 165 SER A C 1
ATOM 1341 O O . SER A 1 173 ? 10.420 15.080 0.240 1.00 11.18 165 SER A O 1
ATOM 1344 N N . PRO A 1 174 ? 9.020 16.837 0.158 1.00 12.46 166 PRO A N 1
ATOM 1345 C CA . PRO A 1 174 ? 10.047 17.672 -0.463 1.00 13.65 166 PRO A CA 1
ATOM 1346 C C . PRO A 1 174 ? 11.160 18.097 0.476 1.00 13.85 166 PRO A C 1
ATOM 1347 O O . PRO A 1 174 ? 12.159 18.681 0.058 1.00 18.09 166 PRO A O 1
ATOM 1351 N N . ILE A 1 175 ? 11.020 17.734 1.741 1.00 11.52 167 ILE A N 1
ATOM 1352 C CA A ILE A 1 175 ? 12.046 17.972 2.763 0.50 13.21 167 ILE A CA 1
ATOM 1353 C CA B ILE A 1 175 ? 12.045 17.967 2.768 0.50 13.42 167 ILE A CA 1
ATOM 1354 C C . ILE A 1 175 ? 13.290 17.104 2.580 1.00 12.50 167 ILE A C 1
ATOM 1355 O O . ILE A 1 175 ? 14.388 17.497 2.954 1.00 15.53 167 ILE A O 1
ATOM 1364 N N . VAL A 1 176 ? 13.117 15.921 2.008 1.00 9.74 168 VAL A N 1
ATOM 1365 C CA . VAL A 1 176 ? 14.189 14.935 1.997 1.00 10.29 168 VAL A CA 1
ATOM 1366 C C . VAL A 1 176 ? 14.706 14.675 0.595 1.00 9.27 168 VAL A C 1
ATOM 1367 O O . VAL A 1 176 ? 14.034 14.963 -0.409 1.00 9.45 168 VAL A O 1
ATOM 1371 N N . ALA A 1 177 ? 15.891 14.080 0.550 1.00 9.39 169 ALA A N 1
ATOM 1372 C CA . ALA A 1 177 ? 16.463 13.639 -0.704 1.00 8.95 169 ALA A CA 1
ATOM 1373 C C . ALA A 1 177 ? 16.068 12.194 -1.023 1.00 8.79 169 ALA A C 1
ATOM 1374 O O . ALA A 1 177 ? 15.491 11.461 -0.212 1.00 9.06 169 ALA A O 1
ATOM 1376 N N . CYS A 1 178 ? 16.441 11.778 -2.222 1.00 8.86 170 CYS A N 1
ATOM 1377 C CA . CYS A 1 178 ? 15.982 10.495 -2.747 1.00 8.37 170 CYS A CA 1
ATOM 1378 C C . CYS A 1 178 ? 16.558 9.301 -1.994 1.00 8.04 170 CYS A C 1
ATOM 1379 O O . CYS A 1 178 ? 15.934 8.239 -1.934 1.00 8.91 170 CYS A O 1
ATOM 1382 N N . HIS A 1 179 ? 17.774 9.426 -1.453 1.00 7.82 171 HIS A N 1
ATOM 1383 C CA . HIS A 1 179 ? 18.351 8.354 -0.679 1.00 7.84 171 HIS A CA 1
ATOM 1384 C C . HIS A 1 179 ? 17.540 8.074 0.581 1.00 8.27 171 HIS A C 1
ATOM 1385 O O . HIS A 1 179 ? 17.312 6.928 0.924 1.00 8.24 171 HIS A O 1
ATOM 1392 N N . TYR A 1 180 ? 17.095 9.121 1.266 1.00 9.48 172 TYR A N 1
ATOM 1393 C CA . TYR A 1 180 ? 16.249 8.959 2.438 1.00 9.01 172 TYR A CA 1
ATOM 1394 C C . TYR A 1 180 ? 14.956 8.232 2.049 1.00 7.90 172 TYR A C 1
ATOM 1395 O O . TYR A 1 180 ? 14.550 7.271 2.688 1.00 9.00 172 TYR A O 1
ATOM 1404 N N . ALA A 1 181 ? 14.305 8.684 0.985 1.00 7.81 173 ALA A N 1
ATOM 1405 C CA . ALA A 1 181 ? 13.067 8.020 0.544 1.00 8.37 173 ALA A CA 1
ATOM 1406 C C . ALA A 1 181 ? 13.303 6.551 0.208 1.00 7.98 173 ALA A C 1
ATOM 1407 O O . ALA A 1 181 ? 12.521 5.695 0.623 1.00 8.44 173 ALA A O 1
ATOM 1409 N N . ALA A 1 182 ? 14.397 6.266 -0.512 1.00 7.04 174 ALA A N 1
ATOM 1410 C CA . ALA A 1 182 ? 14.655 4.907 -0.939 1.00 7.16 174 ALA A CA 1
ATOM 1411 C C . ALA A 1 182 ? 14.965 3.998 0.231 1.00 6.87 174 ALA A C 1
ATOM 1412 O O . ALA A 1 182 ? 14.442 2.869 0.331 1.00 7.72 174 ALA A O 1
ATOM 1414 N N . THR A 1 183 ? 15.802 4.471 1.143 1.00 6.73 175 THR A N 1
ATOM 1415 C CA . THR A 1 183 ? 16.167 3.655 2.294 1.00 7.27 175 THR A CA 1
ATOM 1416 C C . THR A 1 183 ? 14.984 3.436 3.209 1.00 6.87 175 THR A C 1
ATOM 1417 O O . THR A 1 183 ? 14.788 2.341 3.756 1.00 8.21 175 THR A O 1
ATOM 1421 N N . LYS A 1 184 ? 14.183 4.475 3.419 1.00 6.99 176 LYS A N 1
ATOM 1422 C CA . LYS A 1 184 ? 13.021 4.314 4.298 1.00 7.22 176 LYS A CA 1
ATOM 1423 C C . LYS A 1 184 ? 11.946 3.442 3.626 1.00 6.97 176 LYS A C 1
ATOM 1424 O O . LYS A 1 184 ? 11.267 2.649 4.313 1.00 7.90 176 LYS A O 1
ATOM 1430 N N . SER A 1 185 ? 11.843 3.496 2.293 1.00 7.16 177 SER A N 1
ATOM 1431 C CA . SER A 1 185 ? 10.960 2.573 1.577 1.00 7.22 177 SER A CA 1
ATOM 1432 C C . SER A 1 185 ? 11.437 1.135 1.721 1.00 7.44 177 SER A C 1
ATOM 1433 O O . SER A 1 185 ? 10.634 0.198 1.837 1.00 7.40 177 SER A O 1
ATOM 1436 N N . ALA A 1 186 ? 12.748 0.937 1.705 1.00 6.70 178 ALA A N 1
ATOM 1437 C CA . ALA A 1 186 ? 13.314 -0.401 1.839 1.00 6.74 178 ALA A CA 1
ATOM 1438 C C . ALA A 1 186 ? 12.820 -1.093 3.092 1.00 7.22 178 ALA A C 1
ATOM 1439 O O . ALA A 1 186 ? 12.577 -2.309 3.120 1.00 8.02 178 ALA A O 1
ATOM 1441 N N . ILE A 1 187 ? 12.748 -0.298 4.177 1.00 6.95 179 ILE A N 1
ATOM 1442 C CA . ILE A 1 187 ? 12.418 -0.847 5.480 1.00 7.95 179 ILE A CA 1
ATOM 1443 C C . ILE A 1 187 ? 11.042 -1.515 5.504 1.00 7.48 179 ILE A C 1
ATOM 1444 O O . ILE A 1 187 ? 10.838 -2.467 6.236 1.00 8.44 179 ILE A O 1
ATOM 1449 N N . ILE A 1 188 ? 10.103 -1.022 4.691 1.00 7.81 180 ILE A N 1
ATOM 1450 C CA . ILE A 1 188 ? 8.729 -1.539 4.733 1.00 7.60 180 ILE A CA 1
ATOM 1451 C C . ILE A 1 188 ? 8.642 -3.004 4.300 1.00 7.57 180 ILE A C 1
ATOM 1452 O O . ILE A 1 188 ? 8.166 -3.866 5.063 1.00 8.10 180 ILE A O 1
ATOM 1457 N N . GLY A 1 189 ? 9.149 -3.294 3.115 1.00 7.04 181 GLY A N 1
ATOM 1458 C CA . GLY A 1 189 ? 9.136 -4.666 2.651 1.00 7.55 181 GLY A CA 1
ATOM 1459 C C . GLY A 1 189 ? 10.181 -5.534 3.333 1.00 7.56 181 GLY A C 1
ATOM 1460 O O . GLY A 1 189 ? 9.985 -6.743 3.474 1.00 8.00 181 GLY A O 1
ATOM 1461 N N . PHE A 1 190 ? 11.293 -4.941 3.752 1.00 7.22 182 PHE A N 1
ATOM 1462 C CA . PHE A 1 190 ? 12.262 -5.693 4.585 1.00 7.32 182 PHE A CA 1
ATOM 1463 C C . PHE A 1 190 ? 11.582 -6.194 5.848 1.00 7.50 182 PHE A C 1
ATOM 1464 O O . PHE A 1 190 ? 11.769 -7.339 6.253 1.00 7.34 182 PHE A O 1
ATOM 1472 N N . THR A 1 191 ? 10.795 -5.313 6.479 1.00 6.86 183 THR A N 1
ATOM 1473 C CA . THR A 1 191 ? 10.091 -5.661 7.702 1.00 7.04 183 THR A CA 1
ATOM 1474 C C . THR A 1 191 ? 9.086 -6.805 7.501 1.00 6.90 183 THR A C 1
ATOM 1475 O O . THR A 1 191 ? 9.021 -7.727 8.334 1.00 7.77 183 THR A O 1
ATOM 1479 N N . LYS A 1 192 ? 8.314 -6.760 6.429 1.00 7.07 184 LYS A N 1
ATOM 1480 C CA . LYS A 1 192 ? 7.409 -7.881 6.130 1.00 7.72 184 LYS A CA 1
ATOM 1481 C C . LYS A 1 192 ? 8.179 -9.175 5.927 1.00 6.96 184 LYS A C 1
ATOM 1482 O O . LYS A 1 192 ? 7.808 -10.224 6.447 1.00 8.04 184 LYS A O 1
ATOM 1488 N N . HIS A 1 193 ? 9.256 -9.112 5.147 1.00 6.90 185 HIS A N 1
ATOM 1489 C CA . HIS A 1 193 ? 10.043 -10.311 4.857 1.00 7.53 185 HIS A CA 1
ATOM 1490 C C . HIS A 1 193 ? 10.606 -10.909 6.129 1.00 7.21 185 HIS A C 1
ATOM 1491 O O . HIS A 1 193 ? 10.498 -12.120 6.377 1.00 8.36 185 HIS A O 1
ATOM 1498 N N . LEU A 1 194 ? 11.190 -10.050 6.963 1.00 6.82 186 LEU A N 1
ATOM 1499 C CA . LEU A 1 194 ? 11.742 -10.492 8.231 1.00 7.17 186 LEU A CA 1
ATOM 1500 C C . LEU A 1 194 ? 10.661 -11.095 9.146 1.00 7.05 186 LEU A C 1
ATOM 1501 O O . LEU A 1 194 ? 10.889 -12.089 9.829 1.00 7.59 186 LEU A O 1
ATOM 1506 N N . ALA A 1 195 ? 9.489 -10.465 9.167 1.00 7.04 187 ALA A N 1
ATOM 1507 C CA . ALA A 1 195 ? 8.402 -10.990 9.967 1.00 7.56 187 ALA A CA 1
ATOM 1508 C C . ALA A 1 195 ? 8.057 -12.425 9.565 1.00 7.46 187 ALA A C 1
ATOM 1509 O O . ALA A 1 195 ? 7.762 -13.282 10.428 1.00 7.57 187 ALA A O 1
ATOM 1511 N N . ALA A 1 196 ? 8.081 -12.689 8.265 1.00 7.60 188 ALA A N 1
ATOM 1512 C CA . ALA A 1 196 ? 7.802 -14.039 7.794 1.00 7.70 188 ALA A CA 1
ATOM 1513 C C . ALA A 1 196 ? 8.929 -15.013 8.116 1.00 7.92 188 ALA A C 1
ATOM 1514 O O . ALA A 1 196 ? 8.663 -16.158 8.506 1.00 8.91 188 ALA A O 1
ATOM 1516 N N . GLU A 1 197 ? 10.186 -14.591 7.985 1.00 7.75 189 GLU A N 1
ATOM 1517 C CA . GLU A 1 197 ? 11.288 -15.511 8.280 1.00 8.44 189 GLU A CA 1
ATOM 1518 C C . GLU A 1 197 ? 11.373 -15.836 9.763 1.00 8.19 189 GLU A C 1
ATOM 1519 O O . GLU A 1 197 ? 11.737 -16.954 10.135 1.00 9.03 189 GLU A O 1
ATOM 1525 N N . LEU A 1 198 ? 11.086 -14.846 10.598 1.00 7.74 190 LEU A N 1
ATOM 1526 C CA . LEU A 1 198 ? 11.344 -14.952 12.032 1.00 8.31 190 LEU A CA 1
ATOM 1527 C C . LEU A 1 198 ? 10.118 -15.368 12.839 1.00 7.67 190 LEU A C 1
ATOM 1528 O O . LEU A 1 198 ? 10.238 -15.900 13.959 1.00 8.28 190 LEU A O 1
ATOM 1533 N N . GLY A 1 199 ? 8.935 -15.142 12.270 1.00 7.85 191 GLY A N 1
ATOM 1534 C CA . GLY A 1 199 ? 7.691 -15.509 12.934 1.00 8.22 191 GLY A CA 1
ATOM 1535 C C . GLY A 1 199 ? 7.563 -16.960 13.402 1.00 7.84 191 GLY A C 1
ATOM 1536 O O . GLY A 1 199 ? 7.008 -17.180 14.467 1.00 8.87 191 GLY A O 1
ATOM 1537 N N . PRO A 1 200 ? 8.102 -17.935 12.647 1.00 8.51 192 PRO A N 1
ATOM 1538 C CA . PRO A 1 200 ? 8.024 -19.318 13.124 1.00 8.81 192 PRO A CA 1
ATOM 1539 C C . PRO A 1 200 ? 8.683 -19.564 14.464 1.00 9.16 192 PRO A C 1
ATOM 1540 O O . PRO A 1 200 ? 8.343 -20.524 15.157 1.00 10.87 192 PRO A O 1
ATOM 1544 N N . TYR A 1 201 ? 9.612 -18.670 14.812 1.00 8.72 193 TYR A N 1
ATOM 1545 C CA . TYR A 1 201 ? 10.353 -18.722 16.065 1.00 8.60 193 TYR A CA 1
ATOM 1546 C C . TYR A 1 201 ? 9.750 -17.805 17.124 1.00 9.27 193 TYR A C 1
ATOM 1547 O O . TYR A 1 201 ? 10.360 -17.544 18.160 1.00 10.48 193 TYR A O 1
ATOM 1556 N N . SER A 1 202 ? 8.540 -17.308 16.841 1.00 8.62 194 SER A N 1
ATOM 1557 C CA A SER A 1 202 ? 7.764 -16.464 17.749 0.70 10.03 194 SER A CA 1
ATOM 1558 C CA B SER A 1 202 ? 7.769 -16.468 17.774 0.30 10.57 194 SER A CA 1
ATOM 1559 C C . SER A 1 202 ? 8.330 -15.058 17.918 1.00 9.75 194 SER A C 1
ATOM 1560 O O . SER A 1 202 ? 7.972 -14.357 18.845 1.00 13.03 194 SER A O 1
ATOM 1565 N N . ILE A 1 203 ? 9.180 -14.654 16.982 1.00 8.67 195 ILE A N 1
ATOM 1566 C CA . ILE A 1 203 ? 9.804 -13.321 16.967 1.00 8.45 195 ILE A CA 1
ATOM 1567 C C . ILE A 1 203 ? 8.925 -12.411 16.143 1.00 7.90 195 ILE A C 1
ATOM 1568 O O . ILE A 1 203 ? 8.467 -12.823 15.088 1.00 9.10 195 ILE A O 1
ATOM 1573 N N . ARG A 1 204 ? 8.696 -11.194 16.636 1.00 7.71 196 ARG A N 1
ATOM 1574 C CA . ARG A 1 204 ? 7.884 -10.193 15.935 1.00 7.24 196 ARG A CA 1
ATOM 1575 C C . ARG A 1 204 ? 8.749 -9.067 15.414 1.00 7.34 196 ARG A C 1
ATOM 1576 O O . ARG A 1 204 ? 9.762 -8.693 16.052 1.00 8.21 196 ARG A O 1
ATOM 1584 N N . VAL A 1 205 ? 8.378 -8.554 14.231 1.00 6.95 197 VAL A N 1
ATOM 1585 C CA . VAL A 1 205 ? 9.181 -7.552 13.525 1.00 6.91 197 VAL A CA 1
ATOM 1586 C C . VAL A 1 205 ? 8.227 -6.515 12.983 1.00 6.94 197 VAL A C 1
ATOM 1587 O O . VAL A 1 205 ? 7.369 -6.861 12.144 1.00 7.82 197 VAL A O 1
ATOM 1591 N N . ASN A 1 206 ? 8.343 -5.265 13.422 1.00 6.99 198 ASN A N 1
ATOM 1592 C CA . ASN A 1 206 ? 7.461 -4.188 12.937 1.00 6.89 198 ASN A CA 1
ATOM 1593 C C . ASN A 1 206 ? 8.302 -2.955 12.667 1.00 7.31 198 ASN A C 1
ATOM 1594 O O . ASN A 1 206 ? 9.524 -2.939 12.915 1.00 7.74 198 ASN A O 1
ATOM 1599 N N . ALA A 1 207 ? 7.662 -1.914 12.167 1.00 7.70 199 ALA A N 1
ATOM 1600 C CA . ALA A 1 207 ? 8.340 -0.680 11.870 1.00 7.75 199 ALA A CA 1
ATOM 1601 C C . ALA A 1 207 ? 7.439 0.494 12.196 1.00 7.85 199 ALA A C 1
ATOM 1602 O O . ALA A 1 207 ? 6.214 0.381 12.217 1.00 8.56 199 ALA A O 1
ATOM 1604 N N . MET A 1 208 ? 8.072 1.637 12.418 1.00 7.47 200 MET A N 1
ATOM 1605 C CA . MET A 1 208 ? 7.397 2.912 12.623 1.00 8.14 200 MET A CA 1
ATOM 1606 C C . MET A 1 208 ? 7.737 3.816 11.458 1.00 7.71 200 MET A C 1
ATOM 1607 O O . MET A 1 208 ? 8.888 3.814 11.020 1.00 9.27 200 MET A O 1
ATOM 1612 N N . ALA A 1 209 ? 6.780 4.635 10.997 1.00 7.75 201 ALA A N 1
ATOM 1613 C CA . ALA A 1 209 ? 7.058 5.625 9.963 1.00 8.31 201 ALA A CA 1
ATOM 1614 C C . ALA A 1 209 ? 6.739 7.019 10.515 1.00 8.28 201 ALA A C 1
ATOM 1615 O O . ALA A 1 209 ? 5.596 7.513 10.371 1.00 8.52 201 ALA A O 1
ATOM 1617 N N . PRO A 1 210 ? 7.697 7.650 11.170 1.00 7.87 202 PRO A N 1
ATOM 1618 C CA . PRO A 1 210 ? 7.425 8.984 11.723 1.00 7.94 202 PRO A CA 1
ATOM 1619 C C . PRO A 1 210 ? 7.129 9.981 10.603 1.00 8.14 202 PRO A C 1
ATOM 1620 O O . PRO A 1 210 ? 7.616 9.869 9.480 1.00 8.73 202 PRO A O 1
ATOM 1624 N N . GLY A 1 211 ? 6.304 10.961 10.974 1.00 7.79 203 GLY A N 1
ATOM 1625 C CA . GLY A 1 211 ? 6.074 12.126 10.156 1.00 9.09 203 GLY A CA 1
ATOM 1626 C C . GLY A 1 211 ? 7.094 13.181 10.505 1.00 9.57 203 GLY A C 1
ATOM 1627 O O . GLY A 1 211 ? 8.304 12.954 10.403 1.00 12.13 203 GLY A O 1
ATOM 1628 N N . ARG A 1 212 ? 6.619 14.364 10.892 1.00 8.68 204 ARG A N 1
ATOM 1629 C CA A ARG A 1 212 ? 7.468 15.475 11.314 0.50 8.73 204 ARG A CA 1
ATOM 1630 C CA B ARG A 1 212 ? 7.454 15.526 11.282 0.50 8.92 204 ARG A CA 1
ATOM 1631 C C . ARG A 1 212 ? 7.456 15.636 12.843 1.00 8.38 204 ARG A C 1
ATOM 1632 O O . ARG A 1 212 ? 6.427 15.977 13.456 1.00 10.24 204 ARG A O 1
ATOM 1647 N N . ILE A 1 213 ? 8.608 15.298 13.446 1.00 9.25 205 ILE A N 1
ATOM 1648 C CA . ILE A 1 213 ? 8.754 15.183 14.876 1.00 9.26 205 ILE A CA 1
ATOM 1649 C C . ILE A 1 213 ? 9.660 16.301 15.346 1.00 10.31 205 ILE A C 1
ATOM 1650 O O . ILE A 1 213 ? 10.680 16.612 14.728 1.00 12.45 205 ILE A O 1
ATOM 1655 N N . ALA A 1 214 ? 9.283 16.926 16.444 1.00 10.39 206 ALA A N 1
ATOM 1656 C CA . ALA A 1 214 ? 10.026 18.037 17.012 1.00 12.78 206 ALA A CA 1
ATOM 1657 C C . ALA A 1 214 ? 11.297 17.586 17.743 1.00 14.22 206 ALA A C 1
ATOM 1658 O O . ALA A 1 214 ? 11.413 17.691 18.973 1.00 20.57 206 ALA A O 1
ATOM 1660 N N . THR A 1 215 ? 12.287 17.235 16.977 1.00 16.22 207 THR A N 1
ATOM 1661 C CA . THR A 1 215 ? 13.636 17.014 17.457 1.00 16.30 207 THR A CA 1
ATOM 1662 C C . THR A 1 215 ? 14.382 18.326 17.307 1.00 16.80 207 THR A C 1
ATOM 1663 O O . THR A 1 215 ? 13.927 19.219 16.634 1.00 19.65 207 THR A O 1
ATOM 1667 N N . PRO A 1 216 ? 15.588 18.415 17.879 1.00 17.37 208 PRO A N 1
ATOM 1668 C CA . PRO A 1 216 ? 16.301 19.682 17.699 1.00 20.45 208 PRO A CA 1
ATOM 1669 C C . PRO A 1 216 ? 16.544 20.067 16.239 1.00 24.54 208 PRO A C 1
ATOM 1670 O O . PRO A 1 216 ? 16.379 21.248 15.882 1.00 29.41 208 PRO A O 1
ATOM 1674 N N . MET A 1 217 ? 16.910 19.110 15.396 1.00 23.88 209 MET A N 1
ATOM 1675 C CA . MET A 1 217 ? 17.144 19.427 13.951 1.00 27.56 209 MET A CA 1
ATOM 1676 C C . MET A 1 217 ? 15.895 19.985 13.239 1.00 27.77 209 MET A C 1
ATOM 1677 O O . MET A 1 217 ? 15.983 20.925 12.422 1.00 34.87 209 MET A O 1
ATOM 1679 N N . VAL A 1 218 ? 14.737 19.400 13.557 1.00 23.89 210 VAL A N 1
ATOM 1680 C CA . VAL A 1 218 ? 13.468 19.789 12.922 1.00 24.31 210 VAL A CA 1
ATOM 1681 C C . VAL A 1 218 ? 13.043 21.153 13.428 1.00 26.75 210 VAL A C 1
ATOM 1682 O O . VAL A 1 218 ? 12.878 22.092 12.635 1.00 34.49 210 VAL A O 1
ATOM 1686 N N . ALA A 1 219 ? 12.956 21.274 14.760 1.00 24.17 211 ALA A N 1
ATOM 1687 C CA . ALA A 1 219 ? 12.407 22.462 15.382 1.00 25.40 211 ALA A CA 1
ATOM 1688 C C . ALA A 1 219 ? 13.263 23.693 15.051 1.00 27.10 211 ALA A C 1
ATOM 1689 O O . ALA A 1 219 ? 12.744 24.832 15.000 1.00 27.47 211 ALA A O 1
ATOM 1691 N N . GLY A 1 220 ? 14.552 23.472 14.796 1.00 23.82 212 GLY A N 1
ATOM 1692 C CA . GLY A 1 220 ? 15.480 24.562 14.461 1.00 24.77 212 GLY A CA 1
ATOM 1693 C C . GLY A 1 220 ? 15.452 25.122 13.040 1.00 23.43 212 GLY A C 1
ATOM 1694 O O . GLY A 1 220 ? 16.132 26.111 12.778 1.00 33.18 212 GLY A O 1
ATOM 1695 N N . VAL A 1 221 ? 14.682 24.508 12.128 1.00 26.45 213 VAL A N 1
ATOM 1696 C CA . VAL A 1 221 ? 14.511 24.972 10.723 1.00 31.84 213 VAL A CA 1
ATOM 1697 C C . VAL A 1 221 ? 13.763 26.323 10.731 1.00 34.36 213 VAL A C 1
ATOM 1698 O O . VAL A 1 221 ? 13.225 26.751 11.774 1.00 30.66 213 VAL A O 1
ATOM 1700 N N . ALA A 1 222 ? 13.740 27.010 9.587 1.00 30.98 214 ALA A N 1
ATOM 1701 C CA . ALA A 1 222 ? 13.006 28.263 9.461 1.00 31.96 214 ALA A CA 1
ATOM 1702 C C . ALA A 1 222 ? 11.535 28.057 9.817 1.00 27.12 214 ALA A C 1
ATOM 1703 O O . ALA A 1 222 ? 10.904 27.059 9.376 1.00 30.76 214 ALA A O 1
ATOM 1705 N N . PRO A 1 223 ? 10.941 29.016 10.557 1.00 29.25 215 PRO A N 1
ATOM 1706 C CA . PRO A 1 223 ? 9.541 28.860 10.957 1.00 32.10 215 PRO A CA 1
ATOM 1707 C C . PRO A 1 223 ? 8.655 28.516 9.782 1.00 28.09 215 PRO A C 1
ATOM 1708 O O . PRO A 1 223 ? 7.698 27.772 9.954 1.00 28.62 215 PRO A O 1
ATOM 1712 N N . GLU A 1 224 ? 8.980 29.053 8.608 1.00 26.93 216 GLU A N 1
ATOM 1713 C CA . GLU A 1 224 ? 8.194 28.837 7.401 1.00 27.33 216 GLU A CA 1
ATOM 1714 C C . GLU A 1 224 ? 8.106 27.371 7.013 1.00 27.37 216 GLU A C 1
ATOM 1715 O O . GLU A 1 224 ? 7.069 26.888 6.535 1.00 27.86 216 GLU A O 1
ATOM 1717 N N . VAL A 1 225 ? 9.218 26.678 7.140 1.00 25.59 217 VAL A N 1
ATOM 1718 C CA . VAL A 1 225 ? 9.277 25.273 6.750 1.00 28.33 217 VAL A CA 1
ATOM 1719 C C . VAL A 1 225 ? 8.457 24.389 7.716 1.00 25.18 217 VAL A C 1
ATOM 1720 O O . VAL A 1 225 ? 7.624 23.607 7.276 1.00 20.99 217 VAL A O 1
ATOM 1724 N N . ASN A 1 226 ? 8.687 24.533 9.021 1.00 24.68 218 ASN A N 1
ATOM 1725 C CA . ASN A 1 226 ? 7.782 23.861 9.952 1.00 21.92 218 ASN A CA 1
ATOM 1726 C C . ASN A 1 226 ? 6.357 24.260 9.822 1.00 19.23 218 ASN A C 1
ATOM 1727 O O . ASN A 1 226 ? 5.481 23.431 9.960 1.00 20.15 218 ASN A O 1
ATOM 1732 N N . ALA A 1 227 ? 6.123 25.559 9.624 1.00 20.70 219 ALA A N 1
ATOM 1733 C CA . ALA A 1 227 ? 4.778 26.033 9.495 1.00 23.36 219 ALA A CA 1
ATOM 1734 C C . ALA A 1 227 ? 4.090 25.318 8.338 1.00 20.29 219 ALA A C 1
ATOM 1735 O O . ALA A 1 227 ? 2.943 24.907 8.486 1.00 24.05 219 ALA A O 1
ATOM 1737 N N . GLU A 1 228 ? 4.787 25.129 7.217 1.00 19.59 220 GLU A N 1
ATOM 1738 C CA . GLU A 1 228 ? 4.193 24.478 6.062 1.00 18.25 220 GLU A CA 1
ATOM 1739 C C . GLU A 1 228 ? 3.863 23.019 6.404 1.00 17.58 220 GLU A C 1
ATOM 1740 O O . GLU A 1 228 ? 2.806 22.509 6.067 1.00 19.85 220 GLU A O 1
ATOM 1742 N N . GLN A 1 229 ? 4.805 22.348 7.037 1.00 16.38 221 GLN A N 1
ATOM 1743 C CA . GLN A 1 229 ? 4.606 20.974 7.431 1.00 15.90 221 GLN A CA 1
ATOM 1744 C C . GLN A 1 229 ? 3.426 20.842 8.395 1.00 14.72 221 GLN A C 1
ATOM 1745 O O . GLN A 1 229 ? 2.629 19.912 8.258 1.00 14.66 221 GLN A O 1
ATOM 1751 N N . VAL A 1 230 ? 3.330 21.738 9.366 1.00 14.26 222 VAL A N 1
ATOM 1752 C CA . VAL A 1 230 ? 2.204 21.716 10.300 1.00 14.10 222 VAL A CA 1
ATOM 1753 C C . VAL A 1 230 ? 0.895 21.962 9.577 1.00 14.80 222 VAL A C 1
ATOM 1754 O O . VAL A 1 230 ? -0.085 21.293 9.886 1.00 14.81 222 VAL A O 1
ATOM 1758 N N . LYS A 1 231 ? 0.885 22.865 8.597 1.00 16.04 223 LYS A N 1
ATOM 1759 C CA . LYS A 1 231 ? -0.306 23.129 7.808 1.00 18.08 223 LYS A CA 1
ATOM 1760 C C . LYS A 1 231 ? -0.775 21.882 7.053 1.00 14.87 223 LYS A C 1
ATOM 1761 O O . LYS A 1 231 ? -1.965 21.684 6.831 1.00 17.86 223 LYS A O 1
ATOM 1763 N N . LEU A 1 232 ? 0.176 21.041 6.658 1.00 14.36 224 LEU A N 1
ATOM 1764 C CA . LEU A 1 232 ? -0.100 19.775 5.979 1.00 14.04 224 LEU A CA 1
ATOM 1765 C C . LEU A 1 232 ? -0.498 18.620 6.914 1.00 12.75 224 LEU A C 1
ATOM 1766 O O . LEU A 1 232 ? -0.785 17.524 6.444 1.00 14.08 224 LEU A O 1
ATOM 1771 N N . THR A 1 233 ? -0.428 18.869 8.213 1.00 10.59 225 THR A N 1
ATOM 1772 C CA . THR A 1 233 ? -0.698 17.875 9.224 1.00 9.63 225 THR A CA 1
ATOM 1773 C C . THR A 1 233 ? -2.111 18.072 9.789 1.00 9.96 225 THR A C 1
ATOM 1774 O O . THR A 1 233 ? -2.365 19.073 10.459 1.00 10.35 225 THR A O 1
ATOM 1778 N N . PRO A 1 234 ? -3.022 17.112 9.576 1.00 9.04 226 PRO A N 1
ATOM 1779 C CA . PRO A 1 234 ? -4.398 17.265 10.092 1.00 9.54 226 PRO A CA 1
ATOM 1780 C C . PRO A 1 234 ? -4.437 17.599 11.591 1.00 9.52 226 PRO A C 1
ATOM 1781 O O . PRO A 1 234 ? -5.202 18.483 11.985 1.00 9.82 226 PRO A O 1
ATOM 1785 N N . MET A 1 235 ? -3.613 16.930 12.409 1.00 9.40 227 MET A N 1
ATOM 1786 C CA . MET A 1 235 ? -3.620 17.173 13.851 1.00 9.60 227 MET A CA 1
ATOM 1787 C C . MET A 1 235 ? -2.962 18.478 14.280 1.00 10.55 227 MET A C 1
ATOM 1788 O O . MET A 1 235 ? -2.999 18.820 15.466 1.00 11.14 227 MET A O 1
ATOM 1793 N N . ALA A 1 236 ? -2.405 19.226 13.319 1.00 9.74 228 ALA A N 1
ATOM 1794 C CA . ALA A 1 236 ? -2.126 20.661 13.526 1.00 10.74 228 ALA A CA 1
ATOM 1795 C C . ALA A 1 236 ? -0.989 20.945 14.498 1.00 11.51 228 ALA A C 1
ATOM 1796 O O . ALA A 1 236 ? -0.958 21.956 15.178 1.00 13.08 228 ALA A O 1
ATOM 1798 N N . ARG A 1 237 ? -0.014 20.044 14.512 1.00 10.09 229 ARG A N 1
ATOM 1799 C CA . ARG A 1 237 ? 1.172 20.204 15.327 1.00 10.07 229 ARG A CA 1
ATOM 1800 C C . ARG A 1 237 ? 2.240 19.235 14.859 1.00 9.93 229 ARG A C 1
ATOM 1801 O O . ARG A 1 237 ? 1.961 18.282 14.143 1.00 10.70 229 ARG A O 1
ATOM 1809 N N . LEU A 1 238 ? 3.471 19.508 15.267 1.00 9.88 230 LEU A N 1
ATOM 1810 C CA . LEU A 1 238 ? 4.549 18.533 15.171 1.00 9.84 230 LEU A CA 1
ATOM 1811 C C . LEU A 1 238 ? 4.329 17.407 16.176 1.00 9.84 230 LEU A C 1
ATOM 1812 O O . LEU A 1 238 ? 3.723 17.584 17.220 1.00 10.37 230 LEU A O 1
ATOM 1817 N N . GLY A 1 239 ? 4.840 16.222 15.858 1.00 9.26 231 GLY A N 1
ATOM 1818 C CA . GLY A 1 239 ? 4.827 15.130 16.831 1.00 9.84 231 GLY A CA 1
ATOM 1819 C C . GLY A 1 239 ? 5.921 15.353 17.851 1.00 9.46 231 GLY A C 1
ATOM 1820 O O . GLY A 1 239 ? 6.911 16.024 17.579 1.00 12.64 231 GLY A O 1
ATOM 1821 N N . GLN A 1 240 ? 5.754 14.790 19.035 1.00 9.60 232 GLN A N 1
ATOM 1822 C CA . GLN A 1 240 ? 6.810 14.817 20.040 1.00 10.69 232 GLN A CA 1
ATOM 1823 C C . GLN A 1 240 ? 7.618 13.530 19.987 1.00 9.51 232 GLN A C 1
ATOM 1824 O O . GLN A 1 240 ? 7.074 12.458 19.735 1.00 9.57 232 GLN A O 1
ATOM 1830 N N . PRO A 1 241 ? 8.927 13.599 20.252 1.00 9.50 233 PRO A N 1
ATOM 1831 C CA . PRO A 1 241 ? 9.718 12.383 20.282 1.00 8.80 233 PRO A CA 1
ATOM 1832 C C . PRO A 1 241 ? 9.140 11.285 21.174 1.00 8.85 233 PRO A C 1
ATOM 1833 O O . PRO A 1 241 ? 9.168 10.098 20.799 1.00 9.35 233 PRO A O 1
ATOM 1837 N N . ALA A 1 242 ? 8.599 11.658 22.313 1.00 9.36 234 ALA A N 1
ATOM 1838 C CA . ALA A 1 242 ? 7.999 10.680 23.216 1.00 9.50 234 ALA A CA 1
ATOM 1839 C C . ALA A 1 242 ? 6.828 9.925 22.622 1.00 8.72 234 ALA A C 1
ATOM 1840 O O . ALA A 1 242 ? 6.523 8.817 23.047 1.00 9.55 234 ALA A O 1
ATOM 1842 N N . GLU A 1 243 ? 6.171 10.522 21.644 1.00 8.63 235 GLU A N 1
ATOM 1843 C CA . GLU A 1 243 ? 5.033 9.858 20.974 1.00 8.60 235 GLU A CA 1
ATOM 1844 C C . GLU A 1 243 ? 5.521 8.751 20.011 1.00 8.17 235 GLU A C 1
ATOM 1845 O O . GLU A 1 243 ? 4.870 7.730 19.853 1.00 9.63 235 GLU A O 1
ATOM 1851 N N . VAL A 1 244 ? 6.667 8.977 19.362 1.00 8.27 236 VAL A N 1
ATOM 1852 C CA . VAL A 1 244 ? 7.325 7.906 18.622 1.00 8.35 236 VAL A CA 1
ATOM 1853 C C . VAL A 1 244 ? 7.765 6.791 19.581 1.00 8.94 236 VAL A C 1
ATOM 1854 O O . VAL A 1 244 ? 7.543 5.604 19.333 1.00 8.49 236 VAL A O 1
ATOM 1858 N N . ALA A 1 245 ? 8.352 7.185 20.706 1.00 9.21 237 ALA A N 1
ATOM 1859 C CA . ALA A 1 245 ? 8.811 6.223 21.673 1.00 8.79 237 ALA A CA 1
ATOM 1860 C C . ALA A 1 245 ? 7.672 5.333 22.169 1.00 8.12 237 ALA A C 1
ATOM 1861 O O . ALA A 1 245 ? 7.878 4.145 22.397 1.00 8.99 237 ALA A O 1
ATOM 1863 N N . ASP A 1 246 ? 6.496 5.920 22.391 1.00 8.08 238 ASP A N 1
ATOM 1864 C CA . ASP A 1 246 ? 5.357 5.113 22.852 1.00 8.59 238 ASP A CA 1
ATOM 1865 C C . ASP A 1 246 ? 4.984 4.005 21.876 1.00 8.53 238 ASP A C 1
ATOM 1866 O O . ASP A 1 246 ? 4.518 2.937 22.291 1.00 8.63 238 ASP A O 1
ATOM 1871 N N . VAL A 1 247 ? 5.161 4.267 20.589 1.00 8.04 239 VAL A N 1
ATOM 1872 C CA . VAL A 1 247 ? 4.872 3.250 19.587 1.00 7.86 239 VAL A CA 1
ATOM 1873 C C . VAL A 1 247 ? 5.911 2.126 19.618 1.00 7.89 239 VAL A C 1
ATOM 1874 O O . VAL A 1 247 ? 5.557 0.945 19.532 1.00 8.26 239 VAL A O 1
ATOM 1878 N N . ALA A 1 248 ? 7.180 2.495 19.797 1.00 8.18 240 ALA A N 1
ATOM 1879 C CA . ALA A 1 248 ? 8.225 1.493 19.947 1.00 7.94 240 ALA A CA 1
ATOM 1880 C C . ALA A 1 248 ? 7.995 0.639 21.189 1.00 7.67 240 ALA A C 1
ATOM 1881 O O . ALA A 1 248 ? 8.184 -0.584 21.144 1.00 8.65 240 ALA A O 1
ATOM 1883 N N . LEU A 1 249 ? 7.608 1.259 22.293 1.00 8.52 241 LEU A N 1
ATOM 1884 C CA . LEU A 1 249 ? 7.243 0.500 23.464 1.00 8.74 241 LEU A CA 1
ATOM 1885 C C . LEU A 1 249 ? 6.137 -0.488 23.170 1.00 7.65 241 LEU A C 1
ATOM 1886 O O . LEU A 1 249 ? 6.234 -1.665 23.504 1.00 9.12 241 LEU A O 1
ATOM 1891 N N . TRP A 1 250 ? 5.071 -0.013 22.528 1.00 8.19 242 TRP A N 1
ATOM 1892 C CA . TRP A 1 250 ? 3.917 -0.868 22.334 1.00 7.90 242 TRP A CA 1
ATOM 1893 C C . TRP A 1 250 ? 4.239 -2.059 21.446 1.00 7.82 242 TRP A C 1
ATOM 1894 O O . TRP A 1 250 ? 3.872 -3.194 21.770 1.00 7.53 242 TRP A O 1
ATOM 1905 N N . LEU A 1 251 ? 4.948 -1.812 20.359 1.00 7.82 243 LEU A N 1
ATOM 1906 C CA . LEU A 1 251 ? 5.299 -2.826 19.386 1.00 7.56 243 LEU A CA 1
ATOM 1907 C C . LEU A 1 251 ? 6.267 -3.878 19.921 1.00 7.81 243 LEU A C 1
ATOM 1908 O O . LEU A 1 251 ? 6.448 -4.906 19.289 1.00 8.49 243 LEU A O 1
ATOM 1913 N N . THR A 1 252 ? 6.897 -3.602 21.067 1.00 7.43 244 THR A N 1
ATOM 1914 C CA . THR A 1 252 ? 7.782 -4.560 21.715 1.00 8.56 244 THR A CA 1
ATOM 1915 C C . THR A 1 252 ? 7.169 -5.139 22.986 1.00 9.18 244 THR A C 1
ATOM 1916 O O . THR A 1 252 ? 7.828 -5.890 23.702 1.00 10.23 244 THR A O 1
ATOM 1920 N N . SER A 1 253 ? 5.906 -4.774 23.251 1.00 9.14 245 SER A N 1
ATOM 1921 C CA . SER A 1 253 ? 5.246 -5.157 24.487 1.00 8.60 245 SER A CA 1
ATOM 1922 C C . SER A 1 253 ? 4.302 -6.339 24.265 1.00 8.22 245 SER A C 1
ATOM 1923 O O . SER A 1 253 ? 3.914 -6.659 23.129 1.00 8.90 245 SER A O 1
ATOM 1926 N N . THR A 1 254 ? 3.826 -6.888 25.375 1.00 8.65 246 THR A N 1
ATOM 1927 C CA . THR A 1 254 ? 2.910 -8.007 25.313 1.00 8.55 246 THR A CA 1
ATOM 1928 C C . THR A 1 254 ? 1.549 -7.637 24.734 1.00 8.98 246 THR A C 1
ATOM 1929 O O . THR A 1 254 ? 0.779 -8.530 24.389 1.00 10.02 246 THR A O 1
ATOM 1933 N N . GLU A 1 255 ? 1.274 -6.342 24.595 1.00 8.94 247 GLU A N 1
ATOM 1934 C CA . GLU A 1 255 ? -0.041 -5.872 24.146 1.00 9.26 247 GLU A CA 1
ATOM 1935 C C . GLU A 1 255 ? -0.123 -5.664 22.641 1.00 8.59 247 GLU A C 1
ATOM 1936 O O . GLU A 1 255 ? -1.132 -5.174 22.137 1.00 9.53 247 GLU A O 1
ATOM 1942 N N . SER A 1 256 ? 0.933 -6.084 21.928 1.00 8.02 248 SER A N 1
ATOM 1943 C CA . SER A 1 256 ? 0.898 -6.184 20.487 1.00 7.74 248 SER A CA 1
ATOM 1944 C C . SER A 1 256 ? 1.256 -7.605 20.048 1.00 7.42 248 SER A C 1
ATOM 1945 O O . SER A 1 256 ? 1.834 -7.811 18.973 1.00 7.57 248 SER A O 1
ATOM 1948 N N . SER A 1 257 ? 0.908 -8.586 20.885 1.00 8.26 249 SER A N 1
ATOM 1949 C CA . SER A 1 257 ? 1.385 -9.936 20.722 1.00 8.55 249 SER A CA 1
ATOM 1950 C C . SER A 1 257 ? 1.065 -10.678 19.431 1.00 8.44 249 SER A C 1
ATOM 1951 O O . SER A 1 257 ? 1.747 -11.658 19.121 1.00 9.20 249 SER A O 1
ATOM 1954 N N . PHE A 1 258 ? 0.095 -10.219 18.646 1.00 7.90 250 PHE A N 1
ATOM 1955 C CA . PHE A 1 258 ? -0.181 -10.856 17.343 1.00 7.84 250 PHE A CA 1
ATOM 1956 C C . PHE A 1 258 ? 0.074 -9.907 16.166 1.00 7.22 250 PHE A C 1
ATOM 1957 O O . PHE A 1 258 ? -0.306 -10.205 15.041 1.00 8.90 250 PHE A O 1
ATOM 1965 N N . VAL A 1 259 ? 0.780 -8.813 16.441 1.00 7.54 251 VAL A N 1
ATOM 1966 C CA . VAL A 1 259 ? 1.081 -7.810 15.435 1.00 7.09 251 VAL A CA 1
ATOM 1967 C C . VAL A 1 259 ? 2.504 -7.995 14.935 1.00 7.22 251 VAL A C 1
ATOM 1968 O O . VAL A 1 259 ? 3.482 -7.856 15.695 1.00 7.19 251 VAL A O 1
ATOM 1972 N N . THR A 1 260 ? 2.627 -8.291 13.648 1.00 6.26 252 THR A N 1
ATOM 1973 C CA . THR A 1 260 ? 3.946 -8.426 13.041 1.00 6.65 252 THR A CA 1
ATOM 1974 C C . THR A 1 260 ? 3.893 -8.028 11.589 1.00 6.68 252 THR A C 1
ATOM 1975 O O . THR A 1 260 ? 2.851 -8.130 10.920 1.00 6.88 252 THR A O 1
ATOM 1979 N N . GLY A 1 261 ? 5.028 -7.592 11.086 1.00 6.88 253 GLY A N 1
ATOM 1980 C CA . GLY A 1 261 ? 5.199 -7.144 9.717 1.00 6.99 253 GLY A CA 1
ATOM 1981 C C . GLY A 1 261 ? 4.670 -5.772 9.392 1.00 7.27 253 GLY A C 1
ATOM 1982 O O . GLY A 1 261 ? 4.698 -5.380 8.212 1.00 8.54 253 GLY A O 1
ATOM 1983 N N . GLN A 1 262 ? 4.193 -5.035 10.393 1.00 6.63 254 GLN A N 1
ATOM 1984 C CA . GLN A 1 262 ? 3.458 -3.786 10.142 1.00 6.67 254 GLN A CA 1
ATOM 1985 C C . GLN A 1 262 ? 4.365 -2.571 10.152 1.00 7.35 254 GLN A C 1
ATOM 1986 O O . GLN A 1 262 ? 5.292 -2.538 10.932 1.00 9.71 254 GLN A O 1
ATOM 1992 N N . THR A 1 263 ? 4.052 -1.583 9.321 1.00 7.88 255 THR A N 1
ATOM 1993 C CA . THR A 1 263 ? 4.692 -0.277 9.396 1.00 8.58 255 THR A CA 1
ATOM 1994 C C . THR A 1 263 ? 3.584 0.707 9.806 1.00 8.55 255 THR A C 1
ATOM 1995 O O . THR A 1 263 ? 2.627 0.922 9.077 1.00 11.85 255 THR A O 1
ATOM 1999 N N . VAL A 1 264 ? 3.732 1.274 11.001 1.00 7.76 256 VAL A N 1
ATOM 2000 C CA . VAL A 1 264 ? 2.726 2.142 11.590 1.00 7.89 256 VAL A CA 1
ATOM 2001 C C . VAL A 1 264 ? 3.237 3.570 11.509 1.00 7.00 256 VAL A C 1
ATOM 2002 O O . VAL A 1 264 ? 4.287 3.909 12.104 1.00 7.47 256 VAL A O 1
ATOM 2006 N N . ASP A 1 265 ? 2.521 4.438 10.800 1.00 7.02 257 ASP A N 1
ATOM 2007 C CA . ASP A 1 265 ? 2.943 5.822 10.751 1.00 6.80 257 ASP A CA 1
ATOM 2008 C C . ASP A 1 265 ? 2.689 6.493 12.102 1.00 7.27 257 ASP A C 1
ATOM 2009 O O . ASP A 1 265 ? 1.678 6.226 12.776 1.00 7.92 257 ASP A O 1
ATOM 2014 N N . VAL A 1 266 ? 3.588 7.407 12.460 1.00 7.13 258 VAL A N 1
ATOM 2015 C CA . VAL A 1 266 ? 3.476 8.212 13.674 1.00 7.97 258 VAL A CA 1
ATOM 2016 C C . VAL A 1 266 ? 3.600 9.650 13.232 1.00 7.53 258 VAL A C 1
ATOM 2017 O O . VAL A 1 266 ? 4.686 10.253 13.274 1.00 8.50 258 VAL A O 1
ATOM 2021 N N . ALA A 1 267 ? 2.486 10.202 12.740 1.00 7.00 259 ALA A N 1
ATOM 2022 C CA . ALA A 1 267 ? 2.566 11.374 11.838 1.00 7.44 259 ALA A CA 1
ATOM 2023 C C . ALA A 1 267 ? 1.399 12.341 11.940 1.00 7.35 259 ALA A C 1
ATOM 2024 O O . ALA A 1 267 ? 1.404 13.341 11.220 1.00 7.90 259 ALA A O 1
ATOM 2026 N N . GLY A 1 268 ? 0.406 12.068 12.789 1.00 7.30 260 GLY A N 1
ATOM 2027 C CA . GLY A 1 268 ? -0.676 13.041 12.927 1.00 7.96 260 GLY A CA 1
ATOM 2028 C C . GLY A 1 268 ? -1.482 13.318 11.682 1.00 8.09 260 GLY A C 1
ATOM 2029 O O . GLY A 1 268 ? -2.192 14.333 11.618 1.00 8.41 260 GLY A O 1
ATOM 2030 N N . GLY A 1 269 ? -1.419 12.395 10.717 1.00 7.30 261 GLY A N 1
ATOM 2031 C CA . GLY A 1 269 ? -2.117 12.539 9.474 1.00 8.12 261 GLY A CA 1
ATOM 2032 C C . GLY A 1 269 ? -1.320 13.118 8.326 1.00 7.38 261 GLY A C 1
ATOM 2033 O O . GLY A 1 269 ? -1.836 13.264 7.225 1.00 9.28 261 GLY A O 1
ATOM 2034 N N . LEU A 1 270 ? -0.060 13.504 8.587 1.00 7.49 262 LEU A N 1
ATOM 2035 C CA . LEU A 1 270 ? 0.778 14.061 7.543 1.00 8.14 262 LEU A CA 1
ATOM 2036 C C . LEU A 1 270 ? 1.184 12.973 6.535 1.00 8.56 262 LEU A C 1
ATOM 2037 O O . LEU A 1 270 ? 1.650 11.903 6.928 1.00 9.26 262 LEU A O 1
ATOM 2042 N N . TYR A 1 271 ? 1.002 13.246 5.245 1.00 8.95 263 TYR A N 1
ATOM 2043 C CA . TYR A 1 271 ? 1.513 12.395 4.172 1.00 9.16 263 TYR A CA 1
ATOM 2044 C C . TYR A 1 271 ? 1.054 10.952 4.353 1.00 9.31 263 TYR A C 1
ATOM 2045 O O . TYR A 1 271 ? 1.874 10.023 4.350 1.00 11.14 263 TYR A O 1
ATOM 2054 N N . MET A 1 272 ? -0.264 10.748 4.501 1.00 9.74 264 MET A N 1
ATOM 2055 C CA . MET A 1 272 ? -0.807 9.399 4.637 1.00 10.25 264 MET A CA 1
ATOM 2056 C C . MET A 1 272 ? -0.711 8.601 3.337 1.00 10.60 264 MET A C 1
ATOM 2057 O O . MET A 1 272 ? -1.157 9.049 2.279 1.00 13.62 264 MET A O 1
ATOM 2062 N N . ALA A 1 273 ? -0.148 7.410 3.411 1.00 12.89 265 ALA A N 1
ATOM 2063 C CA . ALA A 1 273 ? -0.011 6.547 2.238 1.00 15.52 265 ALA A CA 1
ATOM 2064 C C . ALA A 1 273 ? 0.207 5.126 2.688 1.00 19.26 265 ALA A C 1
ATOM 2065 O O . ALA A 1 273 ? 0.060 4.827 3.869 1.00 16.72 265 ALA A O 1
#

Secondary structure (DSSP, 8-state):
---PPP-----HHHHT--TTTT-EEEEETTTSHHHHHHHHHHHHTT-EEEEEES-HHHHHHHHHHHHTTSSS-EEEEES-TT-HHHHHHHHHHHTPPPSEEE--------BTTBPPPGGG--HHHHHHHIIIIIIHHHHHHHHHHHHHHHHT--EEEEE--GGGTS--TTS-HHHHHHHHHHHHHHHHHHHHHGGGT-EEEEEEE-SB--HHHHTS-HHHHHHHHHT-TT-SPBPHHHHHHHHHHHTSGGGTT--S-EEEESTTTT--

CATH classification: 3.40.50.720